Protein AF-A0AA40CG25-F1 (afdb_monomer)

InterPro domains:
  IPR006683 Thioesterase domain [PF03061] (164-207)
  IPR029069 HotDog domain superfamily [SSF54637] (152-219)
  IPR052061 Post-transcriptional expression and antimicrobial biosynthesis protein [PTHR47260] (21-207)

Solvent-accessible surface area (backbone atoms only — not comparable to full-atom values): 14316 Å² total; per-residue (Å²): 131,88,80,88,87,88,84,79,89,77,87,80,81,86,81,92,78,94,75,93,71,79,77,80,75,82,74,82,73,83,70,81,86,34,39,96,84,28,44,35,65,45,76,51,46,67,62,54,42,51,70,38,69,71,50,27,58,54,72,71,33,91,60,49,39,75,77,39,65,69,60,22,62,71,46,96,86,50,62,61,34,59,68,21,46,74,46,44,31,80,47,30,35,21,27,52,39,36,30,34,25,72,33,38,51,68,69,75,75,74,93,65,94,67,79,82,60,97,79,68,76,75,72,96,53,90,59,58,69,80,58,32,63,12,38,62,94,62,69,30,44,93,92,56,67,36,44,36,35,35,39,50,58,41,76,26,72,80,44,41,71,48,95,91,27,57,23,67,72,53,57,50,52,56,44,49,56,46,38,46,51,48,44,42,72,68,45,89,80,49,87,59,76,91,87,78,88,88,82,82,86,82,69,91,54,91,66,79,48,61,26,40,63,44,79,54,99,89,44,84,46,60,72,82,80,127

Foldseek 3Di:
DDDDDDDDDDDDDDDDDDDDDDDDDPDDDPQPDAAPQANAQDNDLPVVLCVVPLSVVVCPPPQWADKDFDHLDQDPVNPCVCVNPVQGDPAHWRGKIKTKGFAAEPPPPPDDPDDDDPPPDPPSDPPPVLSHQWDVVNPADPVRTKIKMWMDTDGHDVQAPDGLFGDPVVVQVVQCVRVQVQVCVRPPNDHDDPPDGDDDDPDGDNDIYIWIWGDDPNDIDIDDDD

Mean predicted aligned error: 14.5 Å

Secondary structure (DSSP, 8-state):
---------------------PPPPPPPP------TT---SSS-HHHHHHHSHHHHHHHTSTTEEEEE----PPPTT-TTHIIIIIT-STTSEEEEEEEEEEPEE-----S--PPPPTT-PPPSSS-SGGGEEESGGGT-BTTB--EEEEEEEEE-GGGEEETTEE-HHHHHHHHHHHHHHHHHTTSBTBPP--S-------S-----EEEE-EEETTEEE-----

Radius of gyration: 28.35 Å; Cα contacts (8 Å, |Δi|>4): 299; chains: 1; bounding box: 70×65×94 Å

Structure (mmCIF, N/CA/C/O backbone):
data_AF-A0AA40CG25-F1
#
_entry.id   AF-A0AA40CG25-F1
#
loop_
_atom_site.group_PDB
_atom_site.id
_atom_site.type_symbol
_atom_site.label_atom_id
_atom_site.label_alt_id
_atom_site.label_comp_id
_atom_site.label_asym_id
_atom_site.label_entity_id
_atom_site.label_seq_id
_atom_site.pdbx_PDB_ins_code
_atom_site.Cartn_x
_atom_site.Cartn_y
_atom_site.Cartn_z
_atom_site.occupancy
_atom_site.B_iso_or_equiv
_atom_site.auth_seq_id
_atom_site.auth_comp_id
_atom_site.auth_asym_id
_atom_site.auth_atom_id
_atom_site.pdbx_PDB_model_num
ATOM 1 N N . MET A 1 1 ? 42.995 49.531 51.879 1.00 40.16 1 MET A N 1
ATOM 2 C CA . MET A 1 1 ? 42.068 48.941 52.870 1.00 40.16 1 MET A CA 1
ATOM 3 C C . MET A 1 1 ? 42.051 47.447 52.566 1.00 40.16 1 MET A C 1
ATOM 5 O O . MET A 1 1 ? 41.859 47.122 51.406 1.00 40.16 1 MET A O 1
ATOM 9 N N . ALA A 1 2 ? 42.508 46.530 53.425 1.00 32.19 2 ALA A N 1
ATOM 10 C CA . ALA A 1 2 ? 42.232 46.367 54.862 1.00 32.19 2 ALA A CA 1
ATOM 11 C C . ALA A 1 2 ? 40.729 46.081 55.096 1.00 32.19 2 ALA A C 1
ATOM 13 O O . ALA A 1 2 ? 39.919 46.908 54.693 1.00 32.19 2 ALA A O 1
ATOM 14 N N . THR A 1 3 ? 40.309 44.949 55.675 1.00 33.28 3 THR A N 1
ATOM 15 C CA . THR A 1 3 ? 41.102 43.877 56.326 1.00 33.28 3 THR A CA 1
ATOM 16 C C . THR A 1 3 ? 40.401 42.509 56.245 1.00 33.28 3 THR A C 1
ATOM 18 O O . THR 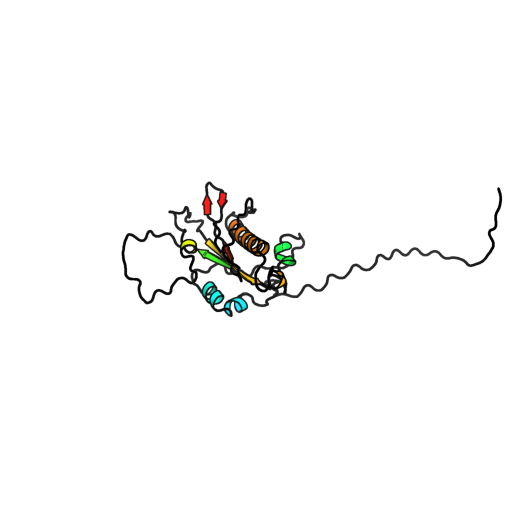A 1 3 ? 39.308 42.389 55.702 1.00 33.28 3 THR A O 1
ATOM 21 N N . SER A 1 4 ? 41.057 41.480 56.789 1.00 29.52 4 SER A N 1
ATOM 22 C CA . SER A 1 4 ? 40.526 40.145 57.108 1.00 29.52 4 SER A CA 1
ATOM 23 C C . SER A 1 4 ? 39.264 40.210 58.012 1.00 29.52 4 SER A C 1
ATOM 25 O O . SER A 1 4 ? 38.937 41.268 58.550 1.00 29.52 4 SER A O 1
ATOM 27 N N . HIS A 1 5 ? 38.482 39.140 58.203 1.00 35.22 5 HIS A N 1
ATOM 28 C CA . HIS A 1 5 ? 38.841 37.991 59.052 1.00 35.22 5 HIS A CA 1
ATOM 29 C C . HIS A 1 5 ? 38.300 36.642 58.549 1.00 35.22 5 HIS A C 1
ATOM 31 O O . HIS A 1 5 ? 37.117 36.489 58.265 1.00 35.22 5 HIS A O 1
ATOM 37 N N . SER A 1 6 ? 39.179 35.640 58.555 1.00 38.12 6 SER A N 1
ATOM 38 C CA . SER A 1 6 ? 38.863 34.208 58.589 1.00 38.12 6 SER A CA 1
ATOM 39 C C . SER A 1 6 ? 38.904 33.700 60.034 1.00 38.12 6 SER A C 1
ATOM 41 O O . SER A 1 6 ? 39.793 34.135 60.763 1.00 38.12 6 SER A O 1
ATOM 43 N N . ASN A 1 7 ? 38.027 32.767 60.422 1.00 34.50 7 ASN A N 1
ATOM 44 C CA . ASN A 1 7 ? 38.130 31.928 61.633 1.00 34.50 7 ASN A CA 1
ATOM 45 C C . ASN A 1 7 ? 36.956 30.915 61.661 1.00 34.50 7 ASN A C 1
ATOM 47 O O . ASN A 1 7 ? 35.849 31.303 61.300 1.00 34.50 7 ASN A O 1
ATOM 51 N N . THR A 1 8 ? 37.088 29.639 62.052 1.00 34.81 8 THR A N 1
ATOM 52 C CA . THR A 1 8 ? 38.288 28.807 62.313 1.00 34.81 8 THR A CA 1
ATOM 53 C C . THR A 1 8 ? 37.912 27.306 62.230 1.00 34.81 8 THR A C 1
ATOM 55 O O . THR A 1 8 ? 36.753 26.990 62.454 1.00 34.81 8 THR A O 1
ATOM 58 N N . THR A 1 9 ? 38.885 26.426 61.922 1.00 35.53 9 THR A N 1
ATOM 59 C CA . THR A 1 9 ? 39.126 25.022 62.408 1.00 35.53 9 THR A CA 1
ATOM 60 C C . THR A 1 9 ? 37.952 24.102 62.845 1.00 35.53 9 THR A C 1
ATOM 62 O O . THR A 1 9 ? 37.026 24.532 63.514 1.00 35.53 9 THR A O 1
ATOM 65 N N . THR A 1 10 ? 37.965 22.774 62.644 1.00 33.75 10 THR A N 1
ATOM 66 C CA . THR A 1 10 ? 39.072 21.813 62.393 1.00 33.75 10 THR A CA 1
ATOM 67 C C . THR A 1 10 ? 38.521 20.493 61.824 1.00 33.75 10 THR A C 1
ATOM 69 O O . THR A 1 10 ? 37.336 20.238 61.995 1.00 33.75 10 THR A O 1
ATOM 72 N N . SER A 1 11 ? 39.417 19.621 61.325 1.00 33.16 11 SER A N 1
ATOM 73 C CA . SER A 1 11 ? 39.319 18.136 61.290 1.00 33.16 11 SER A CA 1
ATOM 74 C C . SER A 1 11 ? 38.142 17.468 60.522 1.00 33.16 11 SER A C 1
ATOM 76 O O . SER A 1 11 ? 37.014 17.929 60.561 1.00 33.16 11 SER A O 1
ATOM 78 N N . ASP A 1 12 ? 38.314 16.334 59.833 1.00 36.56 12 ASP A N 1
ATOM 79 C CA . ASP A 1 12 ? 39.475 15.439 59.829 1.00 36.56 12 ASP A CA 1
ATOM 80 C C . ASP A 1 12 ? 39.726 14.707 58.499 1.00 36.56 12 ASP A C 1
ATOM 82 O O . ASP A 1 12 ? 38.821 14.494 57.702 1.00 36.56 12 ASP A O 1
ATOM 86 N N . ASN A 1 13 ? 41.000 14.345 58.353 1.00 37.06 13 ASN A N 1
ATOM 87 C CA . ASN A 1 13 ? 41.654 13.256 57.620 1.00 37.06 13 ASN A CA 1
ATOM 88 C C . ASN A 1 13 ? 41.082 12.578 56.341 1.00 37.06 13 ASN A C 1
ATOM 90 O O . ASN A 1 13 ? 39.895 12.393 56.116 1.00 37.06 13 ASN A O 1
ATOM 94 N N . ALA A 1 14 ? 42.054 12.092 55.562 1.00 34.28 14 ALA A N 1
ATOM 95 C CA . ALA A 1 14 ? 42.029 11.169 54.422 1.00 34.28 14 ALA A CA 1
ATOM 96 C C . ALA A 1 14 ? 40.872 10.122 54.373 1.00 34.28 14 ALA A C 1
ATOM 98 O O . ALA A 1 14 ? 40.428 9.609 55.392 1.00 34.28 14 ALA A O 1
ATOM 99 N N . ASN A 1 15 ? 40.456 9.620 53.198 1.00 38.62 15 ASN A N 1
ATOM 100 C CA . ASN A 1 15 ? 41.392 9.125 52.182 1.00 38.62 15 ASN 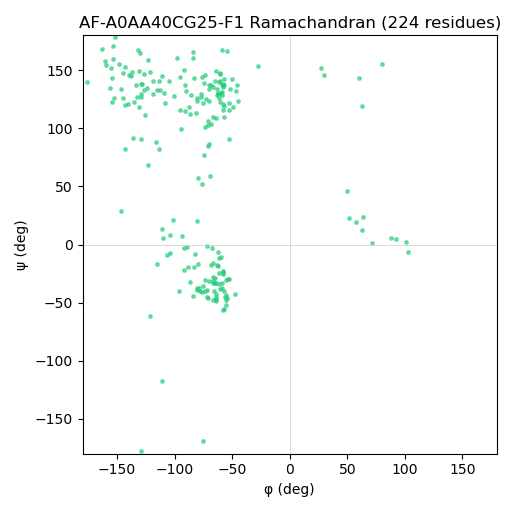A CA 1
ATOM 101 C C . ASN A 1 15 ? 40.858 9.018 50.737 1.00 38.62 15 ASN A C 1
ATOM 103 O O . ASN A 1 15 ? 39.668 8.869 50.475 1.00 38.62 15 ASN A O 1
ATOM 107 N N . ASN A 1 16 ? 41.817 9.020 49.811 1.00 38.78 16 ASN A N 1
ATOM 108 C CA . ASN A 1 16 ? 41.724 8.678 48.392 1.00 38.78 16 ASN A CA 1
ATOM 109 C C . ASN A 1 16 ? 40.963 7.362 48.129 1.00 38.78 16 ASN A C 1
ATOM 111 O O . ASN A 1 16 ? 41.347 6.338 48.692 1.00 38.78 16 ASN A O 1
ATOM 115 N N . HIS A 1 17 ? 40.010 7.359 47.183 1.00 41.50 17 HIS A N 1
ATOM 116 C CA . HIS A 1 17 ? 39.774 6.222 46.275 1.00 41.50 17 HIS A CA 1
ATOM 117 C C . HIS A 1 17 ? 39.115 6.668 44.954 1.00 41.50 17 HIS A C 1
ATOM 119 O O . HIS A 1 17 ? 38.030 7.246 44.940 1.00 41.50 17 HIS A O 1
ATOM 125 N N . ASN A 1 18 ? 39.761 6.363 43.827 1.00 44.09 18 ASN A N 1
ATOM 126 C CA . ASN A 1 18 ? 39.248 6.623 42.480 1.00 44.09 18 ASN A CA 1
ATOM 127 C C . ASN A 1 18 ? 38.151 5.604 42.110 1.00 44.09 18 ASN A C 1
ATOM 129 O O . ASN A 1 18 ? 38.419 4.401 42.101 1.00 44.09 18 ASN A O 1
ATOM 133 N N . ARG A 1 19 ? 36.930 6.056 41.784 1.00 36.03 19 ARG A N 1
ATOM 134 C CA . ARG A 1 19 ? 35.845 5.162 41.340 1.00 36.03 19 ARG A CA 1
ATOM 135 C C . ARG A 1 19 ? 34.966 5.769 40.243 1.00 36.03 19 ARG A C 1
ATOM 137 O O . ARG A 1 19 ? 33.856 6.237 40.489 1.00 36.03 19 ARG A O 1
ATOM 144 N N . THR A 1 20 ? 35.436 5.671 39.004 1.00 43.69 20 THR A N 1
ATOM 145 C CA . THR A 1 20 ? 34.607 5.859 37.808 1.00 43.69 20 THR A CA 1
ATOM 146 C C . THR A 1 20 ? 33.427 4.882 37.812 1.00 43.69 20 THR A C 1
ATOM 148 O O . THR A 1 20 ? 33.586 3.677 37.636 1.00 43.69 20 THR A O 1
ATOM 151 N N . THR A 1 21 ? 32.218 5.408 38.005 1.00 43.50 21 THR A N 1
ATOM 152 C CA . THR A 1 21 ? 30.961 4.669 37.834 1.00 43.50 21 THR A CA 1
ATOM 153 C C . THR A 1 21 ? 30.041 5.474 36.929 1.00 43.50 21 THR A C 1
ATOM 155 O O . THR A 1 21 ? 29.276 6.322 37.377 1.00 43.50 21 THR A O 1
ATOM 158 N N . ASN A 1 22 ? 30.131 5.209 35.623 1.00 49.78 22 ASN A N 1
ATOM 159 C CA . ASN A 1 22 ? 29.075 5.624 34.704 1.00 49.78 22 ASN A CA 1
ATOM 160 C C . ASN A 1 22 ? 27.763 4.943 35.140 1.00 49.78 22 ASN A C 1
ATOM 162 O O . ASN A 1 22 ? 27.805 3.773 35.538 1.00 49.78 22 ASN A O 1
ATOM 166 N N . PRO A 1 23 ? 26.608 5.630 35.074 1.00 55.06 23 PRO A N 1
ATOM 167 C CA . PRO A 1 23 ? 25.330 5.002 35.379 1.00 55.06 23 PRO A CA 1
ATOM 168 C C . PRO A 1 23 ? 25.072 3.831 34.414 1.00 55.06 23 PRO A C 1
ATOM 170 O O . PRO A 1 23 ? 25.502 3.891 33.256 1.00 55.06 23 PRO A O 1
ATOM 173 N N . PRO A 1 24 ? 24.376 2.767 34.856 1.00 45.50 24 PRO A N 1
ATOM 174 C CA . PRO A 1 24 ? 24.042 1.653 33.980 1.00 45.50 24 PRO A CA 1
ATOM 175 C C . PRO A 1 24 ? 23.207 2.158 32.801 1.00 45.50 24 PRO A C 1
ATOM 177 O O . PRO A 1 24 ? 22.225 2.879 32.986 1.00 45.50 24 PRO A O 1
ATOM 180 N N . SER A 1 25 ? 23.595 1.778 31.582 1.00 51.75 25 SER A N 1
ATOM 181 C CA . SER A 1 25 ? 22.799 2.071 30.390 1.00 51.75 25 SER A CA 1
ATOM 182 C C . SER A 1 25 ? 21.393 1.486 30.560 1.00 51.75 25 SER A C 1
ATOM 184 O O . SER A 1 25 ? 21.278 0.347 31.021 1.00 51.75 25 SER A O 1
ATOM 186 N N . PRO A 1 26 ? 20.322 2.215 30.194 1.00 47.81 26 PRO A N 1
ATOM 187 C CA . PRO A 1 26 ? 18.974 1.675 30.278 1.00 47.81 26 PRO A CA 1
ATOM 188 C C . PRO A 1 26 ? 18.882 0.434 29.389 1.00 47.81 26 PRO A C 1
ATOM 190 O O . PRO A 1 26 ? 19.158 0.500 28.189 1.00 47.81 26 PRO A O 1
ATOM 193 N N . SER A 1 27 ? 18.513 -0.698 29.989 1.00 47.88 27 SER A N 1
ATOM 194 C CA . SER A 1 27 ? 18.307 -1.954 29.272 1.00 47.88 27 SER A CA 1
ATOM 195 C C . SER A 1 27 ? 17.350 -1.722 28.099 1.00 47.88 27 SER A C 1
ATOM 197 O O . SER A 1 27 ? 16.310 -1.087 28.307 1.00 47.88 27 SER A O 1
ATOM 199 N N . PRO A 1 28 ? 17.638 -2.228 26.883 1.00 47.88 28 PRO A N 1
ATOM 200 C CA . PRO A 1 28 ? 16.668 -2.164 25.801 1.00 47.88 28 PRO A CA 1
ATOM 201 C C . PRO A 1 28 ? 15.397 -2.875 26.268 1.00 47.88 28 PRO A C 1
ATOM 203 O O . PRO A 1 28 ? 15.437 -4.044 26.657 1.00 47.88 28 PRO A O 1
ATOM 206 N N . SER A 1 29 ? 14.277 -2.151 26.277 1.00 45.75 29 SER A N 1
ATOM 207 C CA . SER A 1 29 ? 12.990 -2.718 26.662 1.00 45.75 29 SER A CA 1
ATOM 208 C C . SER A 1 29 ? 12.672 -3.921 25.766 1.00 45.75 29 SER A C 1
ATOM 210 O O . SER A 1 29 ? 13.003 -3.899 24.573 1.00 45.75 29 SER A O 1
ATOM 212 N N . PRO A 1 30 ? 12.065 -4.993 26.314 1.00 42.12 30 PRO A N 1
ATOM 213 C CA . PRO A 1 30 ? 11.758 -6.179 25.529 1.00 42.12 30 PRO A CA 1
ATOM 214 C C . PRO A 1 30 ? 10.868 -5.767 24.359 1.00 42.12 30 PRO A C 1
ATOM 216 O O . PRO A 1 30 ? 9.754 -5.278 24.548 1.00 42.12 30 PRO A O 1
ATOM 219 N N . SER A 1 31 ? 11.392 -5.925 23.142 1.00 47.50 31 SER A N 1
ATOM 220 C CA . SER A 1 31 ? 10.626 -5.650 21.930 1.00 47.50 31 SER A CA 1
ATOM 221 C C . SER A 1 31 ? 9.383 -6.542 21.946 1.00 47.50 31 SER A C 1
ATOM 223 O O . SER A 1 31 ? 9.542 -7.740 22.201 1.00 47.50 31 SER A O 1
ATOM 225 N N . PRO A 1 32 ? 8.169 -6.006 21.707 1.00 45.09 32 PRO A N 1
ATOM 226 C CA . PRO A 1 32 ? 6.960 -6.819 21.684 1.00 45.09 32 PRO A CA 1
ATOM 227 C C . PRO A 1 32 ? 7.160 -7.994 20.732 1.00 45.09 32 PRO A C 1
ATOM 229 O O . PRO A 1 32 ? 7.484 -7.791 19.564 1.00 45.09 32 PRO A O 1
ATOM 232 N N . SER A 1 33 ? 7.023 -9.217 21.241 1.00 47.06 33 SER A N 1
ATOM 233 C CA . SER A 1 33 ? 7.295 -10.443 20.494 1.00 47.06 33 SER A CA 1
ATOM 234 C C . SER A 1 33 ? 6.176 -10.722 19.492 1.00 47.06 33 SER A C 1
ATOM 236 O O . SER A 1 33 ? 5.309 -11.573 19.698 1.00 47.06 33 SER A O 1
ATOM 238 N N . GLY A 1 34 ? 6.204 -9.975 18.386 1.00 47.84 34 GLY A N 1
ATOM 239 C CA . GLY A 1 34 ? 5.382 -10.247 17.217 1.00 47.84 34 GLY A CA 1
ATOM 240 C C . GLY A 1 34 ? 5.651 -11.648 16.643 1.00 47.84 34 GLY A C 1
ATOM 241 O O . GLY A 1 34 ? 6.627 -12.310 17.016 1.00 47.84 34 GLY A O 1
ATOM 242 N N . PRO A 1 35 ? 4.789 -12.127 15.732 1.00 54.41 35 PRO A N 1
ATOM 243 C CA . PRO A 1 35 ? 4.958 -13.408 15.049 1.00 54.41 35 PRO A CA 1
ATOM 244 C C . PRO A 1 35 ? 6.381 -13.633 14.526 1.00 54.41 35 PRO A C 1
ATOM 246 O O . PRO A 1 35 ? 6.980 -12.748 13.920 1.00 54.41 35 PRO A O 1
ATOM 249 N N . ALA A 1 36 ? 6.908 -14.849 14.701 1.00 61.34 36 ALA A N 1
ATO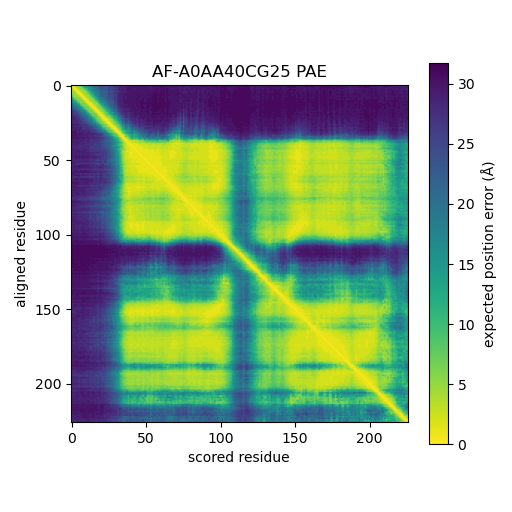M 250 C CA . ALA A 1 36 ? 8.278 -15.194 14.300 1.00 61.34 36 ALA A CA 1
ATOM 251 C C . ALA A 1 36 ? 8.564 -14.961 12.797 1.00 61.34 36 ALA A C 1
ATOM 253 O O . ALA A 1 36 ? 9.714 -14.755 12.403 1.00 61.34 36 ALA A O 1
ATOM 254 N N . SER A 1 37 ? 7.516 -14.963 11.970 1.00 76.94 37 SER A N 1
ATOM 255 C CA . SER A 1 37 ? 7.528 -14.640 10.541 1.00 76.94 37 SER A CA 1
ATOM 256 C C . SER A 1 37 ? 7.521 -13.134 10.238 1.00 76.94 37 SER A C 1
ATOM 258 O O . SER A 1 37 ? 8.187 -12.717 9.294 1.00 76.94 37 SER A O 1
ATOM 260 N N . HIS A 1 38 ? 6.802 -12.314 11.014 1.00 80.31 38 HIS A N 1
ATOM 261 C CA . HIS A 1 38 ? 6.666 -10.870 10.793 1.00 80.31 38 HIS A CA 1
ATOM 262 C C . HIS A 1 38 ? 6.386 -10.109 12.103 1.00 80.31 38 HIS A C 1
ATOM 264 O O . HIS A 1 38 ? 5.403 -10.366 12.797 1.00 80.31 38 HIS A O 1
ATOM 270 N N . ASN A 1 39 ? 7.186 -9.090 12.421 1.00 89.06 39 ASN A N 1
ATOM 271 C CA . ASN A 1 39 ? 7.012 -8.294 13.651 1.00 89.06 39 ASN A CA 1
ATOM 272 C C . ASN A 1 39 ? 5.899 -7.225 13.537 1.00 89.06 39 ASN A C 1
ATOM 274 O O . ASN A 1 39 ? 6.140 -6.032 13.691 1.00 89.06 39 ASN A O 1
ATOM 278 N N . GLN A 1 40 ? 4.674 -7.653 13.226 1.00 92.25 40 GLN A N 1
ATOM 279 C CA . GLN A 1 40 ? 3.471 -6.808 13.221 1.00 92.25 40 GLN A CA 1
ATOM 280 C C . GLN A 1 40 ? 2.675 -6.981 14.524 1.00 92.25 40 GLN A C 1
ATOM 282 O O . GLN A 1 40 ? 2.843 -7.980 15.224 1.00 92.25 40 GLN A O 1
ATOM 287 N N . PHE A 1 41 ? 1.801 -6.022 14.847 1.00 92.31 41 PHE A N 1
ATOM 288 C CA . PHE A 1 41 ? 1.013 -6.053 16.086 1.00 92.31 41 PHE A CA 1
ATOM 289 C C . PHE A 1 41 ? -0.111 -7.102 16.039 1.00 92.31 41 PHE A C 1
ATOM 291 O O . PHE A 1 41 ? -0.342 -7.812 17.018 1.00 92.31 41 PHE A O 1
ATOM 298 N N . ILE A 1 42 ? -0.788 -7.250 14.896 1.00 92.56 42 ILE A N 1
ATOM 299 C CA . ILE A 1 42 ? -1.752 -8.338 14.690 1.00 92.56 42 ILE A CA 1
ATOM 300 C C . ILE A 1 42 ? -1.010 -9.652 14.411 1.00 92.56 42 ILE A C 1
ATOM 302 O O . ILE A 1 42 ? -0.179 -9.733 13.506 1.00 92.56 42 ILE A O 1
ATOM 306 N N . LYS A 1 43 ? -1.340 -10.699 15.183 1.00 91.69 43 LYS A N 1
ATOM 307 C CA . LYS A 1 43 ? -0.636 -11.994 15.153 1.00 91.69 43 LYS A CA 1
ATOM 308 C C . LYS A 1 43 ? -0.809 -12.768 13.837 1.00 91.69 43 LYS A C 1
ATOM 310 O O . LYS A 1 43 ? 0.106 -13.465 13.422 1.00 91.69 43 LYS A O 1
ATOM 315 N N . ASP A 1 44 ? -1.965 -12.644 13.191 1.00 94.88 44 ASP A N 1
ATOM 316 C CA . ASP A 1 44 ? -2.214 -13.180 11.849 1.00 94.88 44 ASP A CA 1
ATOM 317 C C . ASP A 1 44 ? -2.957 -12.127 11.006 1.00 94.88 44 ASP A C 1
ATOM 319 O O . ASP A 1 44 ? -4.189 -12.049 11.041 1.00 94.88 44 ASP A O 1
ATOM 323 N N . PRO A 1 45 ? -2.219 -11.274 10.271 1.00 95.19 45 PRO A N 1
ATOM 324 C CA . PRO A 1 45 ? -2.783 -10.287 9.362 1.00 95.19 45 PRO A CA 1
ATOM 325 C C . PRO A 1 45 ? -3.642 -10.916 8.263 1.00 95.19 45 PRO A C 1
ATOM 327 O O . PRO A 1 45 ? -4.639 -10.322 7.859 1.00 95.19 45 PRO A O 1
ATOM 330 N N . VAL A 1 46 ? -3.308 -12.123 7.793 1.00 95.31 46 VAL A N 1
ATOM 331 C CA . VAL A 1 46 ? -4.029 -12.774 6.690 1.00 95.31 46 VAL A CA 1
ATOM 332 C C . VAL A 1 46 ? -5.402 -13.246 7.162 1.00 95.31 46 VAL A C 1
ATOM 334 O O . VAL A 1 46 ? -6.397 -12.974 6.490 1.00 95.31 46 VAL A O 1
ATOM 337 N N . ALA A 1 47 ? -5.490 -13.884 8.333 1.00 96.12 47 ALA A N 1
ATOM 338 C CA . ALA A 1 47 ? -6.765 -14.234 8.959 1.00 96.12 47 ALA A CA 1
ATOM 339 C C . ALA A 1 47 ? -7.560 -12.989 9.387 1.00 96.12 47 ALA A C 1
ATOM 341 O O . ALA A 1 47 ? -8.769 -12.935 9.161 1.00 96.12 47 ALA A O 1
ATOM 342 N N . HIS A 1 48 ? -6.893 -11.964 9.931 1.00 95.62 48 HIS A N 1
ATOM 343 C CA . HIS A 1 48 ? -7.527 -10.692 10.290 1.00 95.62 48 HIS A CA 1
ATOM 344 C C . HIS A 1 48 ? -8.211 -10.046 9.077 1.00 95.62 48 HIS A C 1
ATOM 346 O O . HIS A 1 48 ? -9.426 -9.841 9.101 1.00 95.62 48 HIS A O 1
ATOM 352 N N . PHE A 1 49 ? -7.484 -9.816 7.978 1.00 95.75 49 PHE A N 1
ATOM 353 C CA . PHE A 1 49 ? -8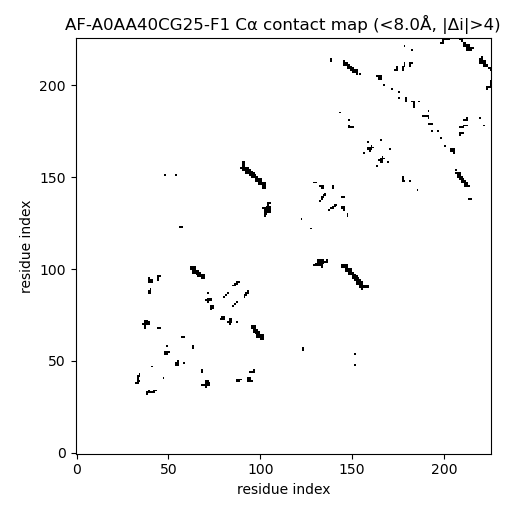.082 -9.248 6.769 1.00 95.75 49 PHE A CA 1
ATOM 354 C C . PHE A 1 49 ? -9.089 -10.210 6.114 1.00 95.75 49 PHE A C 1
ATOM 356 O O . PHE A 1 49 ? -10.099 -9.747 5.597 1.00 95.75 49 PHE A O 1
ATOM 363 N N . ARG A 1 50 ? -8.921 -11.538 6.202 1.00 95.62 50 ARG A N 1
ATOM 364 C CA . ARG A 1 50 ? -9.954 -12.499 5.757 1.00 95.62 50 ARG A CA 1
ATOM 365 C C . ARG A 1 50 ? -11.225 -12.513 6.617 1.00 95.62 50 ARG A C 1
ATOM 367 O O . ARG A 1 50 ? -12.246 -12.988 6.130 1.00 95.62 50 ARG A O 1
ATOM 374 N N . SER A 1 51 ? -11.212 -11.976 7.840 1.00 96.19 51 SER A N 1
ATOM 375 C CA . SER A 1 51 ? -12.440 -11.808 8.639 1.00 96.19 51 SER A CA 1
ATOM 376 C C . SER A 1 51 ? -13.268 -10.581 8.225 1.00 96.19 51 SER A C 1
ATOM 378 O O . SER A 1 51 ? -14.459 -10.510 8.519 1.00 96.19 51 SER A O 1
ATOM 380 N N . ILE A 1 52 ? -12.668 -9.638 7.488 1.00 93.69 52 ILE A N 1
ATOM 381 C CA . ILE A 1 52 ? -13.333 -8.440 6.962 1.00 93.69 52 ILE A CA 1
ATOM 382 C C . ILE A 1 52 ? -13.883 -8.762 5.554 1.00 93.69 52 ILE A C 1
ATOM 384 O O . ILE A 1 52 ? -13.088 -8.985 4.641 1.00 93.69 52 ILE A O 1
ATOM 388 N N . PRO A 1 53 ? -15.212 -8.766 5.308 1.00 92.88 53 PRO A N 1
ATOM 389 C CA . PRO A 1 53 ? -15.778 -9.361 4.088 1.00 92.88 53 PRO A CA 1
ATOM 390 C C . PRO A 1 53 ? -15.281 -8.779 2.755 1.00 92.88 53 PRO A C 1
ATOM 392 O O . PRO A 1 53 ? -15.084 -9.523 1.796 1.00 92.88 53 PRO A O 1
ATOM 395 N N . TRP A 1 54 ? -15.048 -7.463 2.675 1.00 88.94 54 TRP A N 1
ATOM 396 C CA . TRP A 1 54 ? -14.555 -6.825 1.446 1.00 88.94 54 TRP A CA 1
ATOM 397 C C . TRP A 1 54 ? -13.060 -7.093 1.208 1.00 88.94 54 TRP A C 1
ATOM 399 O O . TRP A 1 54 ? -12.654 -7.324 0.071 1.00 88.94 54 TRP A O 1
ATOM 409 N N . CYS A 1 55 ? -12.255 -7.155 2.272 1.00 93.38 55 CYS A N 1
ATOM 410 C CA . CYS A 1 55 ? -10.860 -7.586 2.217 1.00 93.38 55 CYS A CA 1
ATOM 411 C C . CYS A 1 55 ? -10.764 -9.054 1.780 1.00 93.38 55 CYS A C 1
ATOM 413 O O . CYS A 1 55 ? -10.017 -9.380 0.862 1.00 93.38 55 CYS A O 1
ATOM 415 N N . ALA A 1 56 ? -11.574 -9.936 2.375 1.00 92.50 56 ALA A N 1
ATOM 416 C CA . ALA A 1 56 ? -11.656 -11.346 2.003 1.00 92.50 56 ALA A CA 1
ATOM 417 C C . ALA A 1 56 ? -12.011 -11.535 0.518 1.00 92.50 56 ALA A C 1
ATOM 419 O O . ALA A 1 56 ? -11.412 -12.369 -0.157 1.00 92.50 56 ALA A O 1
ATOM 420 N N . ALA A 1 57 ? -12.930 -10.723 -0.013 1.00 90.00 57 ALA A N 1
ATOM 421 C CA . ALA A 1 57 ? -13.293 -10.741 -1.429 1.00 90.00 57 ALA A CA 1
ATOM 422 C C . ALA A 1 57 ? -12.155 -10.280 -2.365 1.00 90.00 57 ALA A C 1
ATOM 424 O O . ALA A 1 57 ? -12.095 -10.741 -3.501 1.00 90.00 57 ALA A O 1
ATOM 425 N N . LEU A 1 58 ? -11.241 -9.416 -1.903 1.00 89.81 58 LEU A N 1
ATOM 426 C CA . LEU A 1 58 ? -10.034 -9.035 -2.650 1.00 89.81 58 LEU A CA 1
ATOM 427 C C . LEU A 1 58 ? -8.928 -10.102 -2.573 1.00 89.81 58 LEU A C 1
ATOM 429 O O . LEU A 1 58 ? -8.240 -10.320 -3.565 1.00 89.81 58 LEU A O 1
ATOM 433 N N . LEU A 1 59 ? -8.764 -10.752 -1.416 1.00 91.12 59 LEU A N 1
ATOM 434 C CA . LEU A 1 59 ? -7.702 -11.734 -1.133 1.00 91.12 59 LEU A CA 1
ATOM 435 C C . LEU A 1 59 ? -8.008 -13.154 -1.623 1.00 91.12 59 LEU A C 1
ATOM 437 O O . LEU A 1 59 ? -7.100 -13.973 -1.732 1.00 91.12 59 LEU A O 1
ATOM 441 N N . ASN A 1 60 ? -9.282 -13.453 -1.875 1.00 91.38 60 ASN A N 1
ATOM 442 C CA . ASN A 1 60 ? -9.740 -14.725 -2.432 1.00 91.38 60 ASN A CA 1
ATOM 443 C C . ASN A 1 60 ? -10.111 -14.595 -3.929 1.00 91.38 60 ASN A C 1
ATOM 445 O O . ASN A 1 60 ? -10.686 -15.517 -4.506 1.00 91.38 60 ASN A O 1
ATOM 449 N N . ASP A 1 61 ? -9.817 -13.451 -4.557 1.00 88.56 61 ASP A N 1
ATOM 450 C CA . ASP A 1 61 ? -9.932 -13.253 -6.004 1.00 88.56 61 ASP A CA 1
ATOM 451 C C . ASP A 1 61 ? -8.790 -14.012 -6.711 1.00 88.56 61 ASP A C 1
ATOM 453 O O . ASP A 1 61 ? -7.631 -13.759 -6.384 1.00 88.56 61 ASP A O 1
ATOM 457 N N . PRO A 1 62 ? -9.054 -14.905 -7.686 1.00 87.00 62 PRO A N 1
ATOM 458 C CA . PRO A 1 62 ? -8.002 -15.663 -8.375 1.00 87.00 62 PRO A CA 1
ATOM 459 C C . PRO A 1 62 ? -6.975 -14.820 -9.151 1.00 87.00 62 PRO A C 1
ATOM 461 O O . PRO A 1 62 ? -5.965 -15.360 -9.593 1.00 87.00 62 PRO A O 1
ATOM 464 N N . ALA A 1 63 ? -7.224 -13.520 -9.349 1.00 84.81 63 ALA A N 1
ATOM 465 C CA . ALA A 1 63 ? -6.248 -12.590 -9.914 1.00 84.81 63 ALA A CA 1
ATOM 466 C C . ALA A 1 63 ? -5.346 -11.918 -8.857 1.00 84.81 63 ALA A C 1
ATOM 468 O O . ALA A 1 63 ? -4.493 -11.120 -9.239 1.00 84.81 63 ALA A O 1
ATOM 469 N N . ALA A 1 64 ? -5.538 -12.186 -7.559 1.00 88.75 64 ALA A N 1
ATOM 470 C CA . ALA A 1 64 ? -4.624 -11.769 -6.497 1.00 88.75 64 ALA A CA 1
ATOM 471 C C . ALA A 1 64 ? -3.430 -12.730 -6.409 1.00 88.75 64 ALA A C 1
ATOM 473 O O . ALA A 1 64 ? -3.595 -13.944 -6.293 1.00 88.75 64 ALA A O 1
ATOM 474 N N . GLN A 1 65 ? -2.229 -12.168 -6.479 1.00 88.62 65 GLN A N 1
ATOM 475 C CA . GLN A 1 65 ? -0.953 -12.875 -6.545 1.00 88.62 65 GLN A CA 1
ATOM 476 C C . GLN A 1 65 ? 0.017 -12.270 -5.515 1.00 88.62 65 GLN A C 1
ATOM 478 O O . GLN A 1 65 ? -0.275 -11.241 -4.904 1.00 88.62 65 GLN A O 1
ATOM 483 N N . ASP A 1 66 ? 1.137 -12.947 -5.256 1.00 89.62 66 ASP A N 1
ATOM 484 C CA . ASP A 1 66 ? 2.237 -12.453 -4.410 1.00 89.62 66 ASP A CA 1
ATOM 485 C C . ASP A 1 66 ? 1.791 -11.899 -3.041 1.00 89.62 66 ASP A C 1
ATOM 487 O O . ASP A 1 66 ? 2.190 -10.812 -2.617 1.00 89.62 66 ASP A O 1
ATOM 491 N N . LEU A 1 67 ? 0.914 -12.638 -2.346 1.00 92.81 67 LEU A N 1
ATOM 492 C CA . LEU A 1 67 ? 0.404 -12.245 -1.031 1.00 92.81 67 LEU A CA 1
ATOM 493 C C . LEU A 1 67 ? 1.535 -12.309 0.006 1.00 92.81 67 LEU A C 1
ATOM 495 O O . LEU A 1 67 ? 1.906 -13.380 0.486 1.00 92.81 67 LEU A O 1
ATOM 499 N N . VAL A 1 68 ? 2.048 -11.138 0.379 1.00 92.69 68 VAL A N 1
ATOM 500 C CA . VAL A 1 68 ? 3.164 -10.962 1.313 1.00 92.69 68 VAL A CA 1
ATOM 501 C C . VAL A 1 68 ? 2.692 -10.249 2.575 1.00 92.69 68 VAL A C 1
ATOM 503 O O . VAL A 1 68 ? 2.050 -9.198 2.524 1.00 92.69 68 VAL A O 1
ATOM 506 N N . VAL A 1 69 ? 3.081 -10.785 3.733 1.00 94.00 69 VAL A N 1
ATOM 507 C CA . VAL A 1 69 ? 3.002 -10.086 5.020 1.00 94.00 69 VAL A CA 1
ATOM 508 C C . VAL A 1 69 ? 4.368 -9.429 5.276 1.00 94.00 69 VAL A C 1
ATOM 510 O O . VAL A 1 69 ? 5.297 -10.134 5.670 1.00 94.00 69 VAL A O 1
ATOM 513 N N . PRO A 1 70 ? 4.559 -8.119 5.014 1.00 90.88 70 PRO A N 1
ATOM 514 C CA . PRO A 1 70 ? 5.862 -7.474 5.159 1.00 90.88 70 PRO A CA 1
ATOM 515 C C . PRO A 1 70 ? 6.368 -7.546 6.602 1.00 90.88 70 PRO A C 1
ATOM 517 O O . PRO A 1 70 ? 5.690 -7.103 7.535 1.00 90.88 70 PRO A O 1
ATOM 520 N N . ASP A 1 71 ? 7.580 -8.067 6.782 1.00 90.88 71 ASP A N 1
ATOM 521 C CA . ASP A 1 71 ? 8.226 -8.114 8.087 1.00 90.88 71 ASP A CA 1
ATOM 522 C C . ASP A 1 71 ? 8.642 -6.710 8.547 1.00 90.88 71 ASP A C 1
ATOM 524 O O . ASP A 1 71 ? 9.403 -6.007 7.880 1.00 90.88 71 ASP A O 1
ATOM 528 N N . ARG A 1 72 ? 8.153 -6.321 9.726 1.00 90.50 72 ARG A N 1
ATOM 529 C CA . ARG A 1 72 ? 8.437 -5.038 10.371 1.00 90.50 72 ARG A CA 1
ATOM 530 C C . ARG A 1 72 ? 9.489 -5.162 11.490 1.00 90.50 72 ARG A C 1
ATOM 532 O O . ARG A 1 72 ? 9.552 -4.307 12.366 1.00 90.50 72 ARG A O 1
ATOM 539 N N . ARG A 1 73 ? 10.334 -6.207 11.512 1.00 91.00 73 ARG A N 1
ATOM 540 C CA . ARG A 1 73 ? 11.492 -6.256 12.434 1.00 91.00 73 ARG A CA 1
ATOM 541 C C . ARG A 1 73 ? 12.445 -5.096 12.118 1.00 91.00 73 ARG A C 1
ATOM 543 O O . ARG A 1 73 ? 12.792 -4.938 10.946 1.00 91.00 73 ARG A O 1
ATOM 550 N N . PRO A 1 74 ? 12.889 -4.290 13.097 1.00 90.50 74 PRO A N 1
ATOM 551 C CA . PRO A 1 74 ? 13.899 -3.266 12.850 1.00 90.50 74 PRO A CA 1
ATOM 552 C C . PRO A 1 74 ? 15.243 -3.882 12.456 1.00 90.50 74 PRO A C 1
ATOM 554 O O . PRO A 1 74 ? 15.653 -4.888 13.032 1.00 90.50 74 PRO A O 1
ATOM 557 N N . LEU A 1 75 ? 15.940 -3.257 11.508 1.00 89.06 75 LEU A N 1
ATOM 558 C CA . LEU A 1 75 ? 17.274 -3.673 11.074 1.00 89.06 75 LEU A CA 1
ATOM 559 C C . LEU A 1 75 ? 18.356 -2.943 11.884 1.00 89.06 75 LEU A C 1
ATOM 561 O O . LEU A 1 75 ? 18.158 -1.802 12.305 1.00 89.06 75 LEU A O 1
ATOM 565 N N . SER A 1 76 ? 19.511 -3.582 12.086 1.00 92.19 76 SER A N 1
ATOM 566 C CA . SER A 1 76 ? 20.661 -2.993 12.794 1.00 92.19 76 SER A CA 1
ATOM 567 C C . SER A 1 76 ? 21.269 -1.794 12.059 1.00 92.19 76 SER A C 1
ATOM 569 O O . SER A 1 76 ? 21.762 -0.873 12.701 1.00 92.19 76 SER A O 1
ATOM 571 N N . THR A 1 77 ? 21.162 -1.770 10.728 1.00 93.25 77 THR A N 1
ATOM 572 C CA . THR A 1 77 ? 21.497 -0.631 9.854 1.00 93.25 77 THR A CA 1
ATOM 573 C C . THR A 1 77 ? 20.577 0.577 10.051 1.00 93.25 77 THR A C 1
ATOM 575 O O . THR A 1 77 ? 20.873 1.666 9.572 1.00 93.25 77 THR A O 1
ATOM 578 N N . GLY A 1 78 ? 19.427 0.390 10.706 1.00 89.38 78 GLY A N 1
ATOM 579 C CA . GLY A 1 78 ? 18.348 1.372 10.771 1.00 89.38 78 GLY A CA 1
ATOM 580 C C . GLY A 1 78 ? 17.578 1.564 9.459 1.00 89.38 78 GLY A C 1
ATOM 581 O O . GLY A 1 78 ? 16.641 2.363 9.415 1.00 89.38 78 GLY A O 1
ATOM 582 N N . GLU A 1 79 ? 17.920 0.820 8.408 1.00 86.94 79 GLU A N 1
ATOM 583 C CA . GLU A 1 79 ? 17.246 0.868 7.114 1.00 86.94 79 GLU A CA 1
ATOM 584 C C . GLU A 1 79 ? 15.753 0.538 7.256 1.00 86.94 79 GLU A C 1
ATOM 586 O O . GLU A 1 79 ? 15.345 -0.372 7.987 1.00 86.94 79 GLU A O 1
ATOM 591 N N . GLY A 1 80 ? 14.910 1.328 6.589 1.00 87.62 80 GLY A N 1
ATOM 592 C CA . GLY A 1 80 ? 13.462 1.185 6.673 1.00 87.62 80 GLY A CA 1
ATOM 593 C C . GLY A 1 80 ? 12.879 1.411 8.073 1.00 87.62 80 GLY A C 1
ATOM 594 O O . GLY A 1 80 ? 11.704 1.106 8.260 1.00 87.62 80 GLY A O 1
ATOM 595 N N . ASN A 1 81 ? 13.625 1.949 9.057 1.00 91.19 81 ASN A N 1
ATOM 596 C CA . ASN A 1 81 ? 13.126 2.201 10.423 1.00 91.19 81 ASN A CA 1
ATOM 597 C C . ASN A 1 81 ? 11.831 3.019 10.453 1.00 91.19 81 ASN A C 1
ATOM 599 O O . ASN A 1 81 ? 11.020 2.835 11.357 1.00 91.19 81 ASN A O 1
ATOM 603 N N . PHE A 1 82 ? 11.608 3.895 9.475 1.00 89.62 82 PHE A N 1
ATOM 604 C CA . PHE A 1 82 ? 10.335 4.586 9.346 1.00 89.62 82 PHE A CA 1
ATOM 605 C C . PHE A 1 82 ? 9.169 3.587 9.199 1.00 89.62 82 PHE A C 1
ATOM 607 O O . PHE A 1 82 ? 8.289 3.528 10.058 1.00 89.62 82 PHE A O 1
ATOM 614 N N . SER A 1 83 ? 9.243 2.712 8.191 1.00 88.00 83 SER A N 1
ATOM 615 C CA . SER A 1 83 ? 8.252 1.662 7.923 1.00 88.00 83 SER A CA 1
ATOM 616 C C . SER A 1 83 ? 8.261 0.531 8.975 1.00 88.00 83 SER A C 1
ATOM 618 O O . SER A 1 83 ? 7.217 -0.053 9.256 1.00 88.00 83 SER A O 1
ATOM 620 N N . ARG A 1 84 ? 9.418 0.208 9.575 1.00 91.06 84 ARG A N 1
ATOM 621 C CA . ARG A 1 84 ? 9.631 -0.918 10.518 1.00 91.06 84 ARG A CA 1
ATOM 622 C C . ARG A 1 84 ? 9.435 -0.557 12.002 1.00 91.06 84 ARG A C 1
ATOM 624 O O . ARG A 1 84 ? 9.181 -1.446 12.803 1.00 91.06 84 ARG A O 1
ATOM 631 N N . ARG A 1 85 ? 9.541 0.719 12.392 1.00 88.81 85 ARG A N 1
ATOM 632 C CA . ARG A 1 85 ? 9.299 1.202 13.770 1.00 88.81 85 ARG A CA 1
ATOM 633 C C . ARG A 1 85 ? 8.193 2.248 13.829 1.00 88.81 85 ARG A C 1
ATOM 635 O O . ARG A 1 85 ? 7.189 2.026 14.492 1.00 88.81 85 ARG A O 1
ATOM 642 N N . ILE A 1 86 ? 8.380 3.386 13.159 1.00 90.38 86 ILE A N 1
ATOM 643 C CA . ILE A 1 86 ? 7.592 4.605 13.418 1.00 90.38 86 ILE A CA 1
ATOM 644 C C . ILE A 1 86 ? 6.105 4.401 13.098 1.00 90.38 86 ILE A C 1
ATOM 646 O O . ILE A 1 86 ? 5.243 4.672 13.934 1.00 90.38 86 ILE A O 1
ATOM 650 N N . ILE A 1 87 ? 5.794 3.849 11.923 1.00 90.88 87 ILE A N 1
ATOM 651 C CA . ILE A 1 87 ? 4.405 3.559 11.530 1.00 90.88 87 ILE A CA 1
ATOM 652 C C . ILE A 1 87 ? 3.954 2.129 11.856 1.00 90.88 87 ILE A C 1
ATOM 654 O O . ILE A 1 87 ? 2.853 1.769 11.472 1.00 90.88 87 ILE A O 1
ATOM 658 N N . SER A 1 88 ? 4.742 1.322 12.575 1.00 90.81 88 SER A N 1
ATOM 659 C CA . SER A 1 88 ? 4.421 -0.084 12.878 1.00 90.81 88 SER A CA 1
ATOM 660 C C . SER A 1 88 ? 4.169 -0.286 14.376 1.00 90.81 88 SER A C 1
ATOM 662 O O . SER A 1 88 ? 5.064 -0.696 15.116 1.00 90.81 88 SER A O 1
ATOM 664 N N . SER A 1 89 ? 2.954 0.018 14.844 1.00 89.56 89 SER A N 1
ATOM 665 C CA . SER A 1 89 ? 2.582 -0.077 16.264 1.00 89.56 89 SER A CA 1
ATOM 666 C C . SER A 1 89 ? 1.083 -0.319 16.478 1.00 89.56 89 SER A C 1
ATOM 668 O O . SER A 1 89 ? 0.276 -0.159 15.565 1.00 89.56 89 SER A O 1
ATOM 670 N N . ALA A 1 90 ? 0.699 -0.612 17.725 1.00 90.50 90 ALA A N 1
ATOM 671 C CA . ALA A 1 90 ? -0.696 -0.734 18.160 1.00 90.50 90 ALA A CA 1
ATOM 672 C C . ALA A 1 90 ? -1.575 0.494 17.827 1.00 90.50 90 ALA A C 1
ATOM 674 O O . ALA A 1 90 ? -2.781 0.352 17.625 1.00 90.50 90 ALA A O 1
ATOM 675 N N . MET A 1 91 ? -0.975 1.691 17.771 1.00 90.06 91 MET A N 1
ATOM 676 C CA . MET A 1 91 ? -1.679 2.965 17.563 1.00 90.06 91 MET A CA 1
ATOM 677 C C . MET A 1 91 ? -1.467 3.558 16.160 1.00 90.06 91 MET A C 1
ATOM 679 O O . MET A 1 91 ? -2.140 4.525 15.807 1.00 90.06 91 MET A O 1
ATOM 683 N N . THR A 1 92 ? -0.552 2.992 15.362 1.00 92.94 92 THR A N 1
ATOM 684 C CA . THR A 1 92 ? -0.275 3.395 13.971 1.00 92.94 92 THR A CA 1
ATOM 685 C C . THR A 1 92 ? -0.726 2.296 13.005 1.00 92.94 92 THR A C 1
ATOM 687 O O . THR A 1 92 ? -1.921 2.024 12.972 1.00 92.94 92 THR A O 1
ATOM 690 N N . ILE A 1 93 ? 0.132 1.647 12.212 1.00 93.25 93 ILE A N 1
ATOM 691 C CA . ILE A 1 93 ? -0.287 0.488 11.404 1.00 93.25 93 ILE A CA 1
ATOM 692 C C . ILE A 1 93 ? -0.166 -0.776 12.262 1.00 93.25 93 ILE A C 1
ATOM 694 O O . ILE A 1 93 ? 0.940 -1.204 12.602 1.00 93.25 93 ILE A O 1
ATOM 698 N N . ARG A 1 94 ? -1.309 -1.386 12.590 1.00 93.62 94 ARG A N 1
ATOM 699 C CA . ARG A 1 94 ? -1.401 -2.619 13.391 1.00 93.62 94 ARG A CA 1
ATOM 700 C C . ARG A 1 94 ? -1.142 -3.878 12.562 1.00 93.62 94 ARG A C 1
ATOM 702 O O . ARG A 1 94 ? -0.493 -4.814 13.036 1.00 93.62 94 ARG A O 1
ATOM 709 N N . ALA A 1 95 ? -1.652 -3.887 11.332 1.00 93.50 95 ALA A N 1
ATOM 710 C CA . ALA A 1 95 ? -1.500 -4.961 10.358 1.00 93.50 95 ALA A CA 1
ATOM 711 C C . ALA A 1 95 ? -1.269 -4.389 8.958 1.00 93.50 95 ALA A C 1
ATOM 713 O O . ALA A 1 95 ? -1.836 -3.361 8.591 1.00 93.50 95 ALA A O 1
ATOM 714 N N . SER A 1 96 ? -0.464 -5.080 8.161 1.00 93.94 96 SER A N 1
ATOM 715 C CA . SER A 1 96 ? -0.156 -4.733 6.779 1.00 93.94 96 SER A CA 1
ATOM 716 C C . SER A 1 96 ? 0.008 -6.020 5.981 1.00 93.94 96 SER A C 1
ATOM 718 O O . SER A 1 96 ? 0.814 -6.869 6.361 1.00 93.94 96 SER A O 1
ATOM 720 N N . ILE A 1 97 ? -0.722 -6.159 4.876 1.00 94.00 97 ILE A N 1
ATOM 721 C CA . ILE A 1 97 ? -0.442 -7.172 3.847 1.00 94.00 97 ILE A CA 1
ATOM 722 C C . ILE A 1 97 ? -0.435 -6.522 2.469 1.00 94.00 97 ILE A C 1
ATOM 724 O O . ILE A 1 97 ? -1.138 -5.536 2.228 1.00 94.00 97 ILE A O 1
ATOM 728 N N . ARG A 1 98 ? 0.368 -7.084 1.571 1.00 92.31 98 ARG A N 1
ATOM 729 C CA . ARG A 1 98 ? 0.539 -6.640 0.187 1.00 92.31 98 ARG A CA 1
ATOM 730 C C . ARG A 1 98 ? 0.183 -7.782 -0.754 1.00 92.31 98 ARG A C 1
ATOM 732 O O . ARG A 1 98 ? 0.374 -8.938 -0.389 1.00 92.31 98 ARG A O 1
ATOM 739 N N . PHE A 1 99 ? -0.338 -7.461 -1.931 1.00 92.00 99 PHE A N 1
ATOM 740 C CA . PHE A 1 99 ? -0.569 -8.431 -3.003 1.00 92.00 99 PHE A CA 1
ATOM 741 C C . PHE A 1 99 ? -0.567 -7.732 -4.365 1.00 92.00 99 PHE A C 1
ATOM 743 O O . PHE A 1 99 ? -1.043 -6.597 -4.505 1.00 92.00 99 PHE A O 1
ATOM 750 N N . SER A 1 100 ? -0.032 -8.411 -5.372 1.00 89.12 100 SER A N 1
ATOM 751 C CA . SER A 1 100 ? -0.095 -7.982 -6.765 1.00 89.12 100 SER A CA 1
ATOM 752 C C . SER A 1 100 ? -1.424 -8.424 -7.393 1.00 89.12 100 SER A C 1
ATOM 754 O O . SER A 1 100 ? -2.129 -9.308 -6.894 1.00 89.12 100 SER A O 1
ATOM 756 N N . ARG A 1 101 ? -1.802 -7.779 -8.496 1.00 87.31 101 ARG A N 1
ATOM 757 C CA . ARG A 1 101 ? -2.825 -8.255 -9.433 1.00 87.31 101 ARG A CA 1
ATOM 758 C C . ARG A 1 101 ? -2.382 -7.890 -10.839 1.00 87.31 101 ARG A C 1
ATOM 760 O O . ARG A 1 101 ? -2.245 -6.698 -11.115 1.00 87.31 101 ARG A O 1
ATOM 767 N N . ARG A 1 102 ? -2.188 -8.857 -11.739 1.00 81.06 102 ARG A N 1
ATOM 768 C CA . ARG A 1 102 ? -1.889 -8.523 -13.142 1.00 81.06 102 ARG A CA 1
ATOM 769 C C . ARG A 1 102 ? -3.061 -7.747 -13.755 1.00 81.06 102 ARG A C 1
ATOM 771 O O . ARG A 1 102 ? -4.216 -8.176 -13.651 1.00 81.06 102 ARG A O 1
ATOM 778 N N . LEU A 1 103 ? -2.771 -6.612 -14.386 1.00 76.31 103 LEU A N 1
ATOM 779 C CA . LEU A 1 103 ? -3.762 -5.840 -15.128 1.00 76.31 103 LEU A CA 1
ATOM 780 C C . LEU A 1 103 ? -4.187 -6.611 -16.377 1.00 76.31 103 LEU A C 1
ATOM 782 O O . LEU A 1 103 ? -3.367 -7.188 -17.091 1.00 76.31 103 LEU A O 1
ATOM 786 N N . LYS A 1 104 ? -5.491 -6.627 -16.660 1.00 75.44 104 LYS A N 1
ATOM 787 C CA . LYS A 1 104 ? -5.980 -7.222 -17.906 1.00 75.44 104 LYS A CA 1
ATOM 788 C C . LYS A 1 104 ? -5.701 -6.269 -19.072 1.00 75.44 104 LYS A C 1
ATOM 790 O O . LYS A 1 104 ? -5.839 -5.053 -18.891 1.00 75.44 104 LYS A O 1
ATOM 795 N N . PRO A 1 105 ? -5.370 -6.793 -20.266 1.00 65.88 105 PRO A N 1
ATOM 796 C CA . PRO A 1 105 ? -5.339 -5.992 -21.475 1.00 65.88 105 PRO A CA 1
ATOM 797 C C . PRO A 1 105 ? -6.616 -5.182 -21.662 1.00 65.88 105 PRO A C 1
ATOM 799 O O . PRO A 1 105 ? -7.714 -5.689 -21.406 1.00 65.88 105 PRO A O 1
ATOM 802 N N . ILE A 1 106 ? -6.483 -3.950 -22.159 1.00 61.88 106 ILE A N 1
ATOM 803 C CA . ILE A 1 106 ? -7.615 -3.280 -22.804 1.00 61.88 106 ILE A CA 1
ATOM 804 C C . ILE A 1 106 ? -7.851 -4.018 -24.121 1.00 61.88 106 ILE A C 1
ATOM 806 O O . ILE A 1 106 ? -7.320 -3.660 -25.167 1.00 61.88 106 ILE A O 1
ATOM 810 N N . VAL A 1 107 ? -8.635 -5.093 -24.056 1.00 56.16 107 VAL A N 1
ATOM 811 C CA . VAL A 1 107 ? -9.285 -5.624 -25.248 1.00 56.16 107 VAL A CA 1
ATOM 812 C C . VAL A 1 107 ? -10.286 -4.556 -25.663 1.00 56.16 107 VAL A C 1
ATOM 814 O O . VAL A 1 107 ? -11.276 -4.341 -24.959 1.00 56.16 107 VAL A O 1
ATOM 817 N N . GLU A 1 108 ? -10.023 -3.867 -26.774 1.00 44.88 108 GLU A N 1
ATOM 818 C CA . GLU A 1 108 ? -11.043 -3.037 -27.405 1.00 44.88 108 GLU A CA 1
ATOM 819 C C . GLU A 1 108 ? -12.286 -3.902 -27.617 1.00 44.88 108 GLU A C 1
ATOM 821 O O . GLU A 1 108 ? -12.254 -4.898 -28.344 1.00 44.88 108 GLU A O 1
ATOM 826 N N . SER A 1 109 ? -13.391 -3.559 -26.953 1.00 40.44 109 SER A N 1
ATOM 827 C CA . S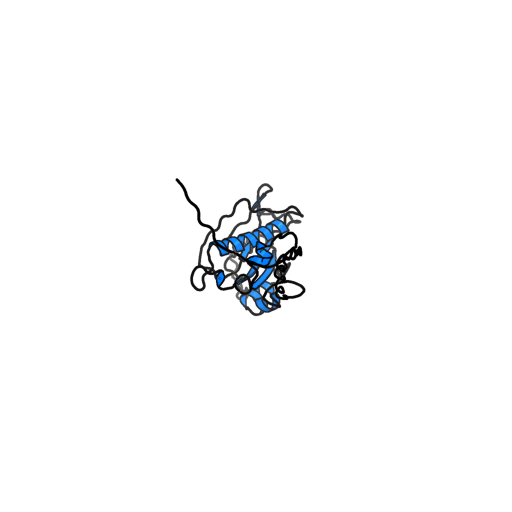ER A 1 109 ? -14.652 -4.270 -27.140 1.00 40.44 109 SER A CA 1
ATOM 828 C C . SER A 1 109 ? -15.206 -3.920 -28.520 1.00 40.44 109 SER A C 1
ATOM 830 O O . SER A 1 109 ? -16.010 -2.990 -28.645 1.00 40.44 109 SER A O 1
ATOM 832 N N . SER A 1 110 ? -14.744 -4.646 -29.546 1.00 34.97 110 SER A N 1
ATOM 833 C CA . SER A 1 110 ? -15.162 -4.500 -30.942 1.00 34.97 110 SER A CA 1
ATOM 834 C C . SER A 1 110 ? -16.682 -4.381 -30.993 1.00 34.97 110 SER A C 1
ATOM 836 O O . SER A 1 110 ? -17.379 -5.219 -30.421 1.00 34.97 110 SER A O 1
ATOM 838 N N . ALA A 1 111 ? -17.174 -3.291 -31.590 1.00 39.50 111 ALA A N 1
ATOM 839 C CA . ALA A 1 111 ? -18.442 -2.660 -31.227 1.00 39.50 111 ALA A CA 1
ATOM 840 C C . ALA A 1 111 ? -19.657 -3.608 -31.213 1.00 39.50 111 ALA A C 1
ATOM 842 O O . ALA A 1 111 ? -20.380 -3.748 -32.198 1.00 39.50 111 ALA A O 1
ATOM 843 N N . ASN A 1 112 ? -19.929 -4.205 -30.052 1.00 37.28 112 ASN A N 1
ATOM 844 C CA . ASN A 1 112 ? -21.037 -5.125 -29.861 1.00 37.28 112 ASN A CA 1
ATOM 845 C C .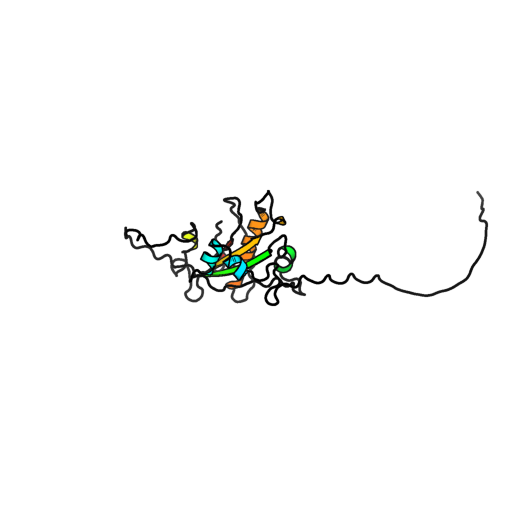 ASN A 1 112 ? -21.894 -4.655 -28.684 1.00 37.28 112 ASN A C 1
ATOM 847 O O . ASN A 1 112 ? -21.473 -4.696 -27.527 1.00 37.28 112 ASN A O 1
ATOM 851 N N . LYS A 1 113 ? -23.124 -4.214 -28.977 1.00 40.00 113 LYS A N 1
ATOM 852 C CA . LYS A 1 113 ? -24.144 -3.841 -27.979 1.00 40.00 113 LYS A CA 1
ATOM 853 C C . LYS A 1 113 ? -24.764 -5.104 -27.353 1.00 40.00 113 LYS A C 1
ATOM 855 O O . LYS A 1 113 ? -25.981 -5.290 -27.355 1.00 40.00 113 LYS A O 1
ATOM 860 N N . GLY A 1 114 ? -23.903 -5.990 -26.855 1.00 38.16 114 GLY A N 1
ATOM 861 C CA . GLY A 1 114 ? -24.267 -7.241 -26.204 1.00 38.16 114 GLY A CA 1
ATOM 862 C C . GLY A 1 114 ? -24.984 -6.984 -24.881 1.00 38.16 114 GLY A C 1
ATOM 863 O O . GLY A 1 114 ? -24.581 -6.133 -24.090 1.00 38.16 114 GLY A O 1
ATOM 864 N N . LYS A 1 115 ? -26.070 -7.721 -24.637 1.00 38.34 115 LYS A N 1
ATOM 865 C CA . LYS A 1 115 ? -26.827 -7.636 -23.383 1.00 38.34 115 LYS A CA 1
ATOM 866 C C . LYS A 1 115 ? -25.937 -8.086 -22.224 1.00 38.34 115 LYS A C 1
ATOM 868 O O . LYS A 1 115 ? -25.401 -9.188 -22.267 1.00 38.34 115 LYS A O 1
ATOM 873 N N . MET A 1 116 ? -25.841 -7.269 -21.174 1.00 39.16 116 MET A N 1
ATOM 874 C CA . MET A 1 116 ? -25.187 -7.659 -19.921 1.00 39.16 116 MET A CA 1
ATOM 875 C C . MET A 1 116 ? -25.864 -8.926 -19.379 1.00 39.16 116 MET A C 1
ATOM 877 O O . MET A 1 116 ? -27.076 -8.918 -19.131 1.00 39.16 116 MET A O 1
ATOM 881 N N . HIS A 1 117 ? -25.118 -10.023 -19.229 1.00 44.44 117 HIS A N 1
ATOM 882 C CA . HIS A 1 117 ? -25.685 -11.258 -18.700 1.00 44.44 117 HIS A CA 1
ATOM 883 C C . HIS A 1 117 ? -25.989 -11.070 -17.210 1.00 44.44 117 HIS A C 1
ATOM 885 O O . HIS A 1 117 ? -25.168 -10.572 -16.444 1.00 44.44 117 HIS A O 1
ATOM 891 N N . ARG A 1 118 ? -27.187 -11.483 -16.773 1.00 47.62 118 ARG A N 1
ATOM 892 C CA . ARG A 1 118 ? -27.687 -11.249 -15.399 1.00 47.62 118 ARG A CA 1
ATOM 893 C C . ARG A 1 118 ? -26.853 -11.905 -14.282 1.00 47.62 118 ARG A C 1
ATOM 895 O O . ARG A 1 118 ? -27.128 -11.649 -13.116 1.00 47.62 118 ARG A O 1
ATOM 902 N N . ASN A 1 119 ? -25.858 -12.720 -14.633 1.00 43.09 119 ASN A N 1
ATOM 903 C CA . ASN A 1 119 ? -25.005 -13.455 -13.699 1.00 43.09 119 ASN A CA 1
ATOM 904 C C . ASN A 1 119 ? -23.597 -12.847 -13.547 1.00 43.09 119 ASN A C 1
ATOM 906 O O . ASN A 1 119 ? -22.850 -13.289 -12.672 1.00 43.09 119 ASN A O 1
ATOM 910 N N . ASP A 1 120 ? -23.230 -11.846 -14.356 1.00 48.97 120 ASP A N 1
ATOM 911 C CA . ASP A 1 120 ? -21.936 -11.171 -14.240 1.00 48.97 120 ASP A CA 1
ATOM 912 C C . ASP A 1 120 ? -21.914 -10.313 -12.968 1.00 48.97 120 ASP A C 1
ATOM 914 O O . ASP A 1 120 ? -22.498 -9.227 -12.908 1.00 48.97 120 ASP A O 1
ATOM 918 N N . LYS A 1 121 ? -21.241 -10.807 -11.921 1.00 45.84 121 LYS A N 1
ATOM 919 C CA . LYS A 1 121 ? -21.037 -10.038 -10.687 1.00 45.84 121 LYS A CA 1
ATOM 920 C C . LYS A 1 121 ? -20.282 -8.743 -11.028 1.00 45.84 121 LYS A C 1
ATOM 922 O O . LYS A 1 121 ? -19.233 -8.822 -11.672 1.00 45.84 121 LYS A O 1
ATOM 927 N N . PRO A 1 122 ? -20.764 -7.560 -10.601 1.00 45.38 122 PRO A N 1
ATOM 928 C CA . PRO A 1 122 ? -20.060 -6.312 -10.864 1.00 45.38 122 PRO A CA 1
ATOM 929 C C . PRO A 1 122 ? -18.663 -6.341 -10.216 1.00 45.38 122 PRO A C 1
ATOM 931 O O . PRO A 1 122 ? -18.500 -6.941 -9.150 1.00 45.38 122 PRO A O 1
ATOM 934 N N . PRO A 1 123 ? -17.649 -5.700 -10.828 1.00 48.72 123 PRO A N 1
ATOM 935 C CA . PRO A 1 123 ? -16.307 -5.657 -10.258 1.00 48.72 123 PRO A CA 1
ATOM 936 C C . PRO A 1 123 ? -16.333 -5.004 -8.870 1.00 48.72 123 PRO A C 1
ATOM 938 O O . PRO A 1 123 ? -16.979 -3.977 -8.672 1.00 48.72 123 PRO A O 1
ATOM 941 N N . LEU A 1 124 ? -15.588 -5.588 -7.926 1.00 45.84 124 LEU A N 1
ATOM 942 C CA . LEU A 1 124 ? -15.571 -5.227 -6.497 1.00 45.84 124 LEU A CA 1
ATOM 943 C C . LEU A 1 124 ? -15.163 -3.773 -6.188 1.00 45.84 124 LEU A C 1
ATOM 945 O O . LEU A 1 124 ? -15.323 -3.325 -5.057 1.00 45.84 124 LEU A O 1
ATOM 949 N N . THR A 1 125 ? -14.649 -3.029 -7.168 1.00 48.50 125 THR A N 1
ATOM 950 C CA . THR A 1 125 ? -14.341 -1.598 -7.049 1.00 48.50 125 THR A CA 1
ATOM 951 C C . THR A 1 125 ? -14.859 -0.838 -8.265 1.00 48.50 125 THR A C 1
ATOM 953 O O . THR A 1 125 ? -14.652 -1.280 -9.395 1.00 48.50 125 THR A O 1
ATOM 956 N N . ALA A 1 126 ? -15.461 0.337 -8.042 1.00 44.94 126 ALA A N 1
ATOM 957 C CA . ALA A 1 126 ? -15.993 1.209 -9.099 1.00 44.94 126 ALA A CA 1
ATOM 958 C C . ALA A 1 126 ? -14.938 1.638 -10.139 1.00 44.94 126 ALA A C 1
ATOM 960 O O . ALA A 1 126 ? -15.277 1.955 -11.278 1.00 44.94 126 ALA A O 1
ATOM 961 N N . SER A 1 127 ? -13.661 1.599 -9.755 1.00 52.84 127 SER A N 1
ATOM 962 C CA . SER A 1 127 ? -12.471 1.912 -10.546 1.00 52.84 127 SER A CA 1
ATOM 963 C C . SER A 1 127 ? -12.197 0.880 -11.658 1.00 52.84 127 SER A C 1
ATOM 965 O O . SER A 1 127 ? -11.127 0.276 -11.700 1.00 52.84 127 SER A O 1
ATOM 967 N N . LYS A 1 128 ? -13.150 0.678 -12.581 1.00 53.69 128 LYS A N 1
ATOM 968 C CA . LYS A 1 128 ? -12.963 -0.151 -13.788 1.00 53.69 128 LYS A CA 1
ATOM 969 C C . LYS A 1 128 ? -11.660 0.167 -14.550 1.00 53.69 128 LYS A C 1
ATOM 971 O O . LYS A 1 128 ? -10.990 -0.802 -14.892 1.00 53.69 128 LYS A O 1
ATOM 976 N N . PRO A 1 129 ? -11.254 1.443 -14.754 1.00 55.22 129 PRO A N 1
ATOM 977 C CA . PRO A 1 129 ? -9.989 1.762 -15.421 1.00 55.22 129 PRO A CA 1
ATOM 978 C C . PRO A 1 129 ? -8.769 1.110 -14.756 1.00 55.22 129 PRO A C 1
ATOM 980 O O . PRO A 1 129 ? -7.973 0.488 -15.446 1.00 55.22 129 PRO A O 1
ATOM 983 N N . LEU A 1 130 ? -8.689 1.137 -13.417 1.00 55.53 130 LEU A N 1
ATOM 984 C CA . LEU A 1 130 ? -7.573 0.584 -12.626 1.00 55.53 130 LEU A CA 1
ATOM 985 C C . LEU A 1 130 ? -7.521 -0.957 -12.586 1.00 55.53 130 LEU A C 1
ATOM 987 O O . LEU A 1 130 ? -6.673 -1.523 -11.903 1.00 55.53 130 LEU A O 1
ATOM 991 N N . LEU A 1 131 ? -8.467 -1.648 -13.229 1.00 62.34 131 LEU A N 1
ATOM 992 C CA . LEU A 1 131 ? -8.480 -3.112 -13.382 1.00 62.34 131 LEU A CA 1
ATOM 993 C C . LEU A 1 131 ? -8.219 -3.539 -14.842 1.00 62.34 131 LEU A C 1
ATOM 995 O O . LEU A 1 131 ? -8.297 -4.724 -15.178 1.00 62.34 131 LEU A O 1
ATOM 999 N N . SER A 1 132 ? -7.905 -2.561 -15.690 1.00 62.00 132 SER A N 1
ATOM 1000 C CA . SER A 1 132 ? -7.523 -2.664 -17.097 1.00 62.00 132 SER A CA 1
ATOM 1001 C C . SER A 1 132 ? -6.231 -1.865 -17.328 1.00 62.00 132 SER A C 1
ATOM 1003 O O . SER A 1 132 ? -5.681 -1.323 -16.375 1.00 62.00 132 SER A O 1
ATOM 1005 N N . GLY A 1 133 ? -5.735 -1.792 -18.564 1.00 63.44 133 GLY A N 1
ATOM 1006 C CA . GLY A 1 133 ? -4.516 -1.035 -18.897 1.00 63.44 133 GLY A CA 1
ATOM 1007 C C . GLY A 1 133 ? -3.258 -1.888 -19.067 1.00 63.44 133 GLY A C 1
ATOM 1008 O O . GLY A 1 133 ? -2.204 -1.343 -19.356 1.00 63.44 133 GLY A O 1
ATOM 1009 N N . GLY A 1 134 ? -3.350 -3.217 -18.946 1.00 68.81 134 GLY A N 1
ATOM 1010 C CA . GLY A 1 134 ? -2.278 -4.113 -19.399 1.00 68.81 134 GLY A CA 1
ATOM 1011 C C . GLY A 1 134 ? -2.248 -4.258 -20.928 1.00 68.81 134 GLY A C 1
ATOM 1012 O O . GLY A 1 134 ? -3.003 -3.599 -21.654 1.00 68.81 134 GLY A O 1
ATOM 1013 N N . GLY A 1 135 ? -1.470 -5.218 -21.423 1.00 68.00 135 GLY A N 1
ATOM 1014 C CA . GLY A 1 135 ? -1.358 -5.563 -22.840 1.00 68.00 135 GLY A CA 1
ATOM 1015 C C . GLY A 1 135 ? -0.443 -4.633 -23.660 1.00 68.00 135 GLY A C 1
ATOM 1016 O O . GLY A 1 135 ? -0.290 -3.460 -23.313 1.00 68.00 135 GLY A O 1
ATOM 1017 N N . PRO A 1 136 ? 0.127 -5.115 -24.785 1.00 66.38 136 PRO A N 1
ATOM 1018 C CA . PRO A 1 136 ? 1.108 -4.357 -25.575 1.00 66.38 136 PRO A CA 1
ATOM 1019 C C . PRO A 1 136 ? 0.621 -2.994 -26.086 1.00 66.38 136 PRO A C 1
ATOM 1021 O O . PRO A 1 136 ? 1.427 -2.091 -26.278 1.00 66.38 136 PRO A O 1
ATOM 1024 N N . ALA A 1 137 ? -0.694 -2.811 -26.256 1.00 68.00 137 ALA A N 1
ATOM 1025 C CA . ALA A 1 137 ? -1.299 -1.534 -26.645 1.00 68.00 137 ALA A CA 1
ATOM 1026 C C . ALA A 1 137 ? -1.087 -0.399 -25.619 1.00 68.00 137 ALA A C 1
ATOM 1028 O O . ALA A 1 137 ? -1.237 0.765 -25.972 1.00 68.00 137 ALA A O 1
ATOM 1029 N N . ASN A 1 138 ? -0.730 -0.733 -24.373 1.00 66.94 138 ASN A N 1
ATOM 1030 C CA . ASN A 1 138 ? -0.376 0.217 -23.313 1.00 66.94 138 ASN A CA 1
ATOM 1031 C C . ASN A 1 138 ? 1.125 0.155 -22.953 1.00 66.94 138 ASN A C 1
ATOM 1033 O O . ASN A 1 138 ? 1.522 0.670 -21.915 1.00 66.94 138 ASN A O 1
ATOM 1037 N N . GLY A 1 139 ? 1.957 -0.505 -23.770 1.00 66.88 139 GLY A N 1
ATOM 1038 C CA . GLY A 1 139 ? 3.392 -0.678 -23.511 1.00 66.88 139 GLY A CA 1
ATOM 1039 C C . GLY A 1 139 ? 3.774 -1.904 -22.667 1.00 66.88 139 GLY A C 1
ATOM 1040 O O . GLY A 1 139 ? 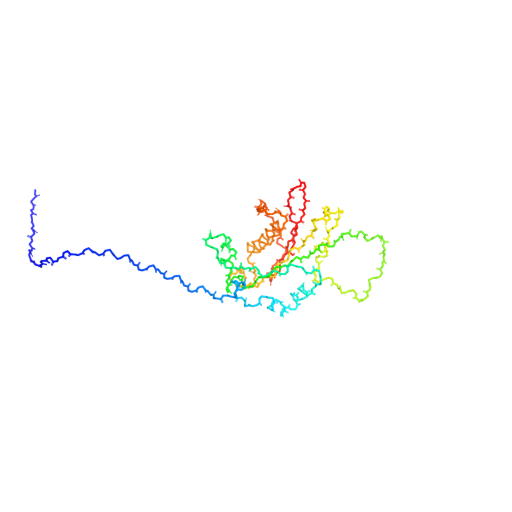4.950 -2.066 -22.358 1.00 66.88 139 GLY A O 1
ATOM 1041 N N . GLU A 1 140 ? 2.838 -2.795 -22.305 1.00 70.56 140 GLU A N 1
ATOM 1042 C CA . GLU A 1 140 ? 3.170 -4.005 -21.529 1.00 70.56 140 GLU A CA 1
ATOM 1043 C C . GLU A 1 140 ? 4.099 -4.938 -22.333 1.00 70.56 140 GLU A C 1
ATOM 1045 O O . GLU A 1 140 ? 3.662 -5.594 -23.286 1.00 70.56 140 GLU A O 1
ATOM 1050 N N . HIS A 1 141 ? 5.370 -5.045 -21.928 1.00 69.81 141 HIS A N 1
ATOM 1051 C CA . HIS A 1 141 ? 6.289 -6.036 -22.491 1.00 69.81 141 HIS A CA 1
ATOM 1052 C C . HIS A 1 141 ? 5.883 -7.449 -22.023 1.00 69.81 141 HIS A C 1
ATOM 1054 O O . HIS A 1 141 ? 5.601 -7.624 -20.835 1.00 69.81 141 HIS A O 1
ATOM 1060 N N . PRO A 1 142 ? 5.890 -8.489 -22.885 1.00 70.56 142 PRO A N 1
ATOM 1061 C CA . PRO A 1 142 ? 5.440 -9.834 -22.503 1.00 70.56 142 PRO A CA 1
ATOM 1062 C C . PRO A 1 142 ? 6.155 -10.429 -21.280 1.00 70.56 142 PRO A C 1
ATOM 1064 O O . PRO A 1 142 ? 5.551 -11.192 -20.527 1.00 70.56 142 PRO A O 1
ATOM 1067 N N . GLU A 1 143 ? 7.420 -10.055 -21.078 1.00 72.25 143 GLU A N 1
ATOM 1068 C CA . GLU A 1 143 ? 8.277 -10.498 -19.969 1.00 72.25 143 GLU A CA 1
ATOM 1069 C C . GLU A 1 143 ? 8.151 -9.617 -18.712 1.00 72.25 143 GLU A C 1
ATOM 1071 O O . GLU A 1 143 ? 8.485 -10.064 -17.617 1.00 72.25 143 GLU A O 1
ATOM 1076 N N . LYS A 1 144 ? 7.639 -8.383 -18.850 1.00 69.69 144 LYS A N 1
ATOM 1077 C CA . LYS A 1 144 ? 7.443 -7.412 -17.757 1.00 69.69 144 LYS A CA 1
ATOM 1078 C C . LYS A 1 144 ? 5.969 -6.985 -17.677 1.00 69.69 144 LYS A C 1
ATOM 1080 O O . LYS A 1 144 ? 5.636 -5.843 -17.999 1.00 69.69 144 LYS A O 1
ATOM 1085 N N . PRO A 1 145 ? 5.063 -7.902 -17.288 1.00 74.12 145 PRO A N 1
ATOM 1086 C CA . PRO A 1 145 ? 3.643 -7.605 -17.226 1.00 74.12 145 PRO A CA 1
ATOM 1087 C C . PRO A 1 145 ? 3.296 -6.527 -16.193 1.00 74.12 145 PRO A C 1
ATOM 1089 O O . PRO A 1 145 ? 3.943 -6.397 -15.152 1.00 74.12 145 PRO A O 1
ATOM 1092 N N . PHE A 1 146 ? 2.236 -5.768 -16.467 1.00 77.94 146 PHE A N 1
ATOM 1093 C CA . PHE A 1 146 ? 1.812 -4.661 -15.615 1.00 77.94 146 PHE A CA 1
ATOM 1094 C C . PHE A 1 146 ? 1.013 -5.184 -14.416 1.00 77.94 146 PHE A C 1
ATOM 1096 O O . PHE A 1 146 ? -0.018 -5.851 -14.568 1.00 77.94 146 PHE A O 1
ATOM 1103 N N . TYR A 1 147 ? 1.466 -4.843 -13.210 1.00 82.00 147 TYR A N 1
ATOM 1104 C CA . TYR A 1 147 ? 0.825 -5.230 -11.956 1.00 82.00 147 TYR A CA 1
ATOM 1105 C C . TYR A 1 147 ? 0.235 -4.020 -11.231 1.00 82.00 147 TYR A C 1
ATOM 1107 O O . TYR A 1 147 ? 0.892 -3.004 -11.012 1.00 82.00 147 TYR A O 1
ATOM 1115 N N . LEU A 1 148 ? -1.008 -4.177 -10.785 1.00 84.50 148 LEU A N 1
ATOM 1116 C CA . LEU A 1 148 ? -1.615 -3.348 -9.757 1.00 84.50 148 LEU A CA 1
ATOM 1117 C C . LEU A 1 148 ? -1.157 -3.872 -8.392 1.00 84.50 148 LEU A C 1
ATOM 1119 O O . LEU A 1 148 ? -1.547 -4.968 -7.979 1.00 84.50 148 LEU A O 1
ATOM 1123 N N . PHE A 1 149 ? -0.364 -3.088 -7.677 1.00 87.94 149 PHE A N 1
ATOM 1124 C CA . PHE A 1 149 ? 0.064 -3.387 -6.317 1.00 87.94 149 PHE A CA 1
ATOM 1125 C C . PHE A 1 149 ? -0.993 -2.879 -5.331 1.00 87.94 149 PHE A C 1
ATOM 1127 O O . PHE A 1 149 ? -1.442 -1.733 -5.390 1.00 87.94 149 PHE A O 1
ATOM 1134 N N . ASN A 1 150 ? -1.431 -3.751 -4.427 1.00 90.00 150 ASN A N 1
ATOM 1135 C CA . ASN A 1 150 ? -2.482 -3.476 -3.451 1.00 90.00 150 ASN A CA 1
ATOM 1136 C C . ASN A 1 150 ? -1.897 -3.615 -2.043 1.00 90.00 150 ASN A C 1
ATOM 1138 O O . ASN A 1 150 ? -1.142 -4.555 -1.780 1.00 90.00 150 ASN A O 1
ATOM 1142 N N . ALA A 1 151 ? -2.299 -2.739 -1.122 1.00 92.00 151 ALA A N 1
ATOM 1143 C CA . ALA A 1 151 ? -2.011 -2.895 0.298 1.00 92.00 151 ALA A CA 1
ATOM 1144 C C . ALA A 1 151 ? -3.282 -2.757 1.140 1.00 92.00 151 ALA A C 1
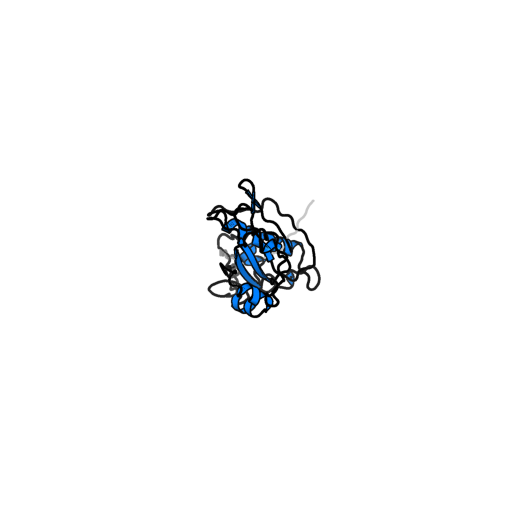ATOM 1146 O O . ALA A 1 151 ? -4.033 -1.784 1.030 1.00 92.00 151 ALA A O 1
ATOM 1147 N N . LEU A 1 152 ? -3.495 -3.740 2.013 1.00 93.75 152 LEU A N 1
ATOM 1148 C CA . LEU A 1 152 ? -4.493 -3.689 3.076 1.00 93.75 152 LEU A CA 1
ATOM 1149 C C . LEU A 1 152 ? -3.775 -3.346 4.379 1.00 93.75 152 LEU A C 1
ATOM 1151 O O . LEU A 1 152 ? -2.766 -3.969 4.723 1.00 93.75 152 LEU A O 1
ATOM 1155 N N . LEU A 1 153 ? -4.278 -2.323 5.066 1.00 93.31 153 LEU A N 1
ATOM 1156 C CA . LEU A 1 153 ? -3.657 -1.717 6.238 1.00 93.31 153 LEU A CA 1
ATOM 1157 C C . LEU A 1 153 ? -4.710 -1.558 7.336 1.00 93.31 153 LEU A C 1
ATOM 1159 O O . LEU A 1 153 ? -5.759 -0.963 7.100 1.00 93.31 153 LEU A O 1
ATOM 1163 N N . ASP A 1 154 ? -4.423 -2.073 8.528 1.00 92.50 154 ASP A N 1
ATOM 1164 C CA . ASP A 1 154 ? -5.254 -1.877 9.716 1.00 92.50 154 ASP A CA 1
ATOM 1165 C C . ASP A 1 154 ? -4.696 -0.692 10.509 1.00 92.50 154 ASP A C 1
ATOM 1167 O O . ASP A 1 154 ? -3.547 -0.726 10.960 1.00 92.50 154 ASP A O 1
ATOM 1171 N N . LEU A 1 155 ? -5.486 0.377 10.619 1.00 91.44 155 LEU A N 1
ATOM 1172 C CA . LEU A 1 155 ? -5.020 1.694 11.053 1.00 91.44 155 LEU A CA 1
ATOM 1173 C C . LEU A 1 155 ? -5.538 2.059 12.449 1.00 91.44 155 LEU A C 1
ATOM 1175 O O . LEU A 1 155 ? -6.731 1.963 12.751 1.00 91.44 155 LEU A O 1
ATOM 1179 N N . GLY A 1 156 ? -4.613 2.493 13.297 1.00 88.06 156 GLY A N 1
ATOM 1180 C CA . GLY A 1 156 ? -4.853 3.022 14.630 1.00 88.06 156 GLY A CA 1
ATOM 1181 C C . GLY A 1 156 ? -5.210 4.504 14.652 1.00 88.06 156 GLY A C 1
ATOM 1182 O O . GLY A 1 156 ? -5.061 5.240 13.675 1.00 88.06 156 GLY A O 1
ATOM 1183 N N . GLU A 1 157 ? -5.721 4.929 15.804 1.00 86.69 157 GLU A N 1
ATOM 1184 C CA . GLU A 1 157 ? -6.338 6.241 15.994 1.00 86.69 157 GLU A CA 1
ATOM 1185 C C . GLU A 1 157 ? -5.362 7.415 15.832 1.00 86.69 157 GLU A C 1
ATOM 1187 O O . GLU A 1 157 ? -5.754 8.434 15.260 1.00 86.69 157 GLU A O 1
ATOM 1192 N N . ASN A 1 158 ? -4.083 7.243 16.200 1.00 89.94 158 ASN A N 1
ATOM 1193 C CA . ASN A 1 158 ? -3.043 8.285 16.142 1.00 89.94 158 ASN A CA 1
ATOM 1194 C C . ASN A 1 158 ? -2.662 8.716 14.713 1.00 89.94 158 ASN A C 1
ATOM 1196 O O . ASN A 1 158 ? -1.841 9.614 14.542 1.00 89.94 158 ASN A O 1
ATOM 1200 N N . LEU A 1 159 ? -3.230 8.086 13.682 1.00 89.62 159 LEU A N 1
ATOM 1201 C CA . LEU A 1 159 ? -3.083 8.506 12.286 1.00 89.62 159 LEU A CA 1
ATOM 1202 C C . LEU A 1 159 ? -4.197 9.473 11.830 1.00 89.62 159 LEU A C 1
ATOM 1204 O O . LEU A 1 159 ? -4.189 9.941 10.688 1.00 89.62 159 LEU A O 1
ATOM 1208 N N . SER A 1 160 ? -5.170 9.766 12.698 1.00 86.44 160 SER A N 1
ATOM 1209 C CA . SER A 1 160 ? -6.309 10.644 12.407 1.00 86.44 160 SER A CA 1
ATOM 1210 C C . SER A 1 160 ? -5.958 12.124 12.584 1.00 86.44 160 SER A C 1
ATOM 1212 O O . SER A 1 160 ? -5.270 12.488 13.531 1.00 86.44 160 SER A O 1
ATOM 1214 N N . SER A 1 161 ? -6.496 12.994 11.722 1.00 81.19 161 SER A N 1
ATOM 1215 C CA . SER A 1 161 ? -6.439 14.458 11.917 1.00 81.19 161 SER A CA 1
ATOM 1216 C C . SER A 1 161 ? -7.704 15.004 12.572 1.00 81.19 161 SER A C 1
ATOM 1218 O O . SER A 1 161 ? -7.647 15.887 13.419 1.00 81.19 161 SER A O 1
ATOM 1220 N N . TYR A 1 162 ? -8.851 14.476 12.152 1.00 82.88 162 TYR A N 1
ATOM 1221 C CA . TYR A 1 162 ? -10.164 14.717 12.740 1.00 82.88 162 TYR A CA 1
ATOM 1222 C C . TYR A 1 162 ? -10.752 13.363 13.138 1.00 82.88 162 TYR A C 1
ATOM 1224 O O . TYR A 1 162 ? -10.346 12.335 12.591 1.00 82.88 162 TYR A O 1
ATOM 1232 N N . ALA A 1 163 ? -11.711 13.341 14.064 1.00 81.38 163 ALA A N 1
ATOM 1233 C CA . ALA A 1 163 ? -12.282 12.101 14.593 1.00 81.38 163 ALA A CA 1
ATOM 1234 C C . ALA A 1 163 ? -12.702 11.123 13.472 1.00 81.38 163 ALA A C 1
ATOM 1236 O O . ALA A 1 163 ? -13.536 11.432 12.616 1.00 81.38 163 ALA A O 1
ATOM 1237 N N . GLY A 1 164 ? -12.078 9.940 13.452 1.00 76.56 164 GLY A N 1
ATOM 1238 C CA . GLY A 1 164 ? -12.327 8.899 12.452 1.00 76.56 164 GLY A CA 1
ATOM 1239 C C . GLY A 1 164 ? -11.971 9.272 11.005 1.00 76.56 164 GLY A C 1
ATOM 1240 O O . GLY A 1 164 ? -12.565 8.695 10.092 1.00 76.56 164 GLY A O 1
ATOM 1241 N N . THR A 1 165 ? -11.070 10.233 10.777 1.00 83.81 165 THR A N 1
ATOM 1242 C CA . THR A 1 165 ? -10.607 10.668 9.447 1.00 83.81 165 THR A CA 1
ATOM 1243 C C . THR A 1 165 ? -9.082 10.722 9.404 1.00 83.81 165 THR A C 1
ATOM 1245 O O . THR A 1 165 ? -8.470 11.512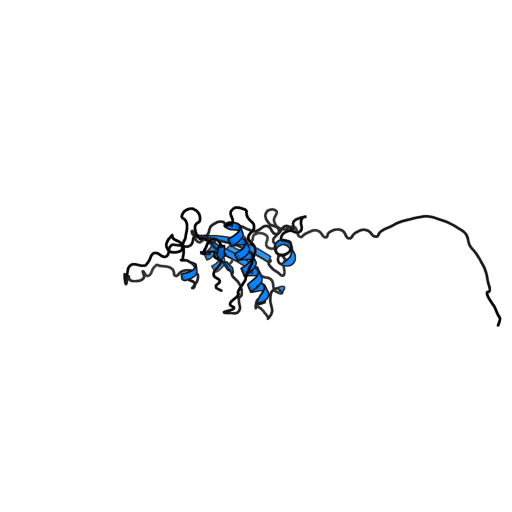 10.128 1.00 83.81 165 THR A O 1
ATOM 1248 N N . LEU A 1 166 ? -8.475 9.906 8.534 1.00 87.81 166 LEU A N 1
ATOM 1249 C CA . LEU A 1 166 ? -7.021 9.831 8.364 1.00 87.81 166 LEU A CA 1
ATOM 1250 C C . LEU A 1 166 ? -6.432 11.203 7.983 1.00 87.81 166 LEU A C 1
ATOM 1252 O O . LEU A 1 166 ? -7.007 11.926 7.168 1.00 87.81 166 LEU A O 1
ATOM 1256 N N . HIS A 1 167 ? -5.290 11.566 8.569 1.00 90.94 167 HIS A N 1
ATOM 1257 C CA . HIS A 1 167 ? -4.576 12.796 8.226 1.00 90.94 167 HIS A CA 1
ATOM 1258 C C . HIS A 1 167 ? -4.096 12.757 6.767 1.00 90.94 167 HIS A C 1
ATOM 1260 O O . HIS A 1 167 ? -3.498 11.770 6.344 1.00 90.94 167 HIS A O 1
ATOM 1266 N N . GLY A 1 168 ? -4.306 13.834 5.999 1.00 89.44 168 GLY A N 1
ATOM 1267 C CA . GLY A 1 168 ? -3.997 13.867 4.560 1.00 89.44 168 GLY A CA 1
ATOM 1268 C C . GLY A 1 168 ? -2.545 13.492 4.248 1.00 89.44 168 GLY A C 1
ATOM 1269 O O . GLY A 1 168 ? -2.295 12.599 3.444 1.00 89.44 168 GLY A O 1
ATOM 1270 N N . GLY A 1 169 ? -1.591 14.062 4.992 1.00 91.44 169 GLY A N 1
ATOM 1271 C CA . GLY A 1 169 ? -0.173 13.699 4.883 1.00 91.44 169 GLY A CA 1
ATOM 1272 C C . GLY A 1 169 ? 0.139 12.231 5.217 1.00 91.44 169 GLY A C 1
ATOM 1273 O O . GLY A 1 169 ? 1.114 11.699 4.701 1.00 91.44 169 GLY A O 1
ATOM 1274 N N . VAL A 1 170 ? -0.698 11.546 6.011 1.00 90.94 170 VAL A N 1
ATOM 1275 C CA . VAL A 1 170 ? -0.578 10.092 6.217 1.00 90.94 170 VAL A CA 1
ATOM 1276 C C . VAL A 1 170 ? -1.145 9.336 5.015 1.00 90.94 170 VAL A C 1
ATOM 1278 O O . VAL A 1 170 ? -0.513 8.388 4.570 1.00 90.94 170 VAL A O 1
ATOM 1281 N N . CYS A 1 171 ? -2.269 9.762 4.424 1.00 89.56 171 CYS A N 1
ATOM 1282 C CA . CYS A 1 171 ? -2.766 9.165 3.175 1.00 89.56 171 CYS A CA 1
ATOM 1283 C C . CYS A 1 171 ? -1.697 9.214 2.070 1.00 89.56 171 CYS A C 1
ATOM 1285 O O . CYS A 1 171 ? -1.423 8.192 1.446 1.00 89.56 171 CYS A O 1
ATOM 1287 N N . ALA A 1 172 ? -1.071 10.380 1.872 1.00 91.38 172 ALA A N 1
ATOM 1288 C CA . ALA A 1 172 ? 0.039 10.566 0.939 1.00 91.38 172 ALA A CA 1
ATOM 1289 C C . ALA A 1 172 ? 1.193 9.596 1.234 1.00 91.38 172 ALA A C 1
ATOM 1291 O O . ALA A 1 172 ? 1.611 8.836 0.370 1.00 91.38 172 ALA A O 1
ATOM 1292 N N . LEU A 1 173 ? 1.651 9.558 2.480 1.00 91.12 173 LEU A N 1
ATOM 1293 C CA . LEU A 1 173 ? 2.750 8.705 2.922 1.00 91.12 173 LEU A CA 1
ATOM 1294 C C . LEU A 1 173 ? 2.469 7.198 2.762 1.00 91.12 173 LEU A C 1
ATOM 1296 O O . LEU A 1 173 ? 3.378 6.432 2.453 1.00 91.12 173 LEU A O 1
ATOM 1300 N N . LEU A 1 174 ? 1.219 6.756 2.936 1.00 90.06 174 LEU A N 1
ATOM 1301 C CA . LEU A 1 174 ? 0.826 5.363 2.691 1.00 90.06 174 LEU A CA 1
ATOM 1302 C C . LEU A 1 174 ? 0.761 5.020 1.194 1.00 90.06 174 LEU A C 1
ATOM 1304 O O . LEU A 1 174 ? 1.011 3.875 0.829 1.00 90.06 174 LEU A O 1
ATOM 1308 N N . LEU A 1 175 ? 0.431 5.989 0.336 1.00 89.50 175 LEU A N 1
ATOM 1309 C CA . LEU A 1 175 ? 0.469 5.832 -1.121 1.00 89.50 175 LEU A CA 1
ATOM 1310 C C . LEU A 1 175 ? 1.920 5.759 -1.627 1.00 89.50 175 LEU A C 1
ATOM 1312 O O . LEU A 1 175 ? 2.240 4.842 -2.380 1.00 89.50 175 LEU A O 1
ATOM 1316 N N . ASP A 1 176 ? 2.799 6.652 -1.161 1.00 90.75 176 ASP A N 1
ATOM 1317 C CA . ASP A 1 176 ? 4.239 6.645 -1.471 1.00 90.75 176 ASP A CA 1
ATOM 1318 C C . ASP A 1 176 ? 4.897 5.304 -1.100 1.00 90.75 176 ASP A C 1
ATOM 1320 O O . ASP A 1 176 ? 5.566 4.699 -1.930 1.00 90.75 176 ASP A O 1
ATOM 1324 N N . GLU A 1 177 ? 4.615 4.744 0.082 1.00 87.31 177 GLU A N 1
ATOM 1325 C CA . GLU A 1 177 ? 5.190 3.451 0.502 1.00 87.31 177 GLU A CA 1
ATOM 1326 C C . GLU A 1 177 ? 4.742 2.270 -0.385 1.00 87.31 177 GLU A C 1
ATOM 1328 O O . GLU A 1 177 ? 5.514 1.336 -0.640 1.00 87.31 177 GLU A O 1
ATOM 1333 N N . VAL A 1 178 ? 3.510 2.320 -0.905 1.00 86.75 178 VAL A N 1
ATOM 1334 C CA . VAL A 1 178 ? 2.967 1.313 -1.832 1.00 86.75 178 VAL A CA 1
ATOM 1335 C C . VAL A 1 178 ? 3.537 1.484 -3.240 1.00 86.75 178 VAL A C 1
ATOM 1337 O O . VAL A 1 178 ? 3.898 0.482 -3.857 1.00 86.75 178 VAL A O 1
ATOM 1340 N N . MET A 1 179 ? 3.680 2.716 -3.736 1.00 85.69 179 MET A N 1
ATOM 1341 C CA . MET A 1 179 ? 4.284 2.981 -5.048 1.00 85.69 179 MET A CA 1
ATOM 1342 C C . MET A 1 179 ? 5.797 2.738 -5.049 1.00 85.69 179 MET A C 1
ATOM 1344 O O . MET A 1 179 ? 6.308 2.122 -5.978 1.00 85.69 179 MET A O 1
ATOM 1348 N N . GLY A 1 180 ? 6.506 3.106 -3.982 1.00 86.88 180 GLY A N 1
ATOM 1349 C CA . GLY A 1 180 ? 7.913 2.761 -3.784 1.00 86.88 180 GLY A CA 1
ATOM 1350 C C . GLY A 1 180 ? 8.124 1.246 -3.728 1.00 86.88 180 GLY A C 1
ATOM 1351 O O . GLY A 1 180 ? 9.076 0.739 -4.318 1.00 86.88 180 GLY A O 1
ATOM 1352 N N . THR A 1 181 ? 7.202 0.495 -3.110 1.00 82.44 181 THR A N 1
ATOM 1353 C CA . THR A 1 181 ? 7.210 -0.978 -3.185 1.00 82.44 181 THR A CA 1
ATOM 1354 C C . THR A 1 181 ? 6.972 -1.479 -4.616 1.00 82.44 181 THR A C 1
ATOM 1356 O O . THR A 1 181 ? 7.650 -2.408 -5.045 1.00 82.44 181 THR A O 1
ATOM 1359 N N . ALA A 1 182 ? 6.033 -0.879 -5.353 1.00 83.31 182 ALA A N 1
ATOM 1360 C CA . ALA A 1 182 ? 5.709 -1.255 -6.729 1.00 83.31 182 ALA A CA 1
ATOM 1361 C C . ALA A 1 182 ? 6.883 -1.020 -7.697 1.00 83.31 182 ALA A C 1
ATOM 1363 O O . ALA A 1 182 ? 7.227 -1.910 -8.471 1.00 83.31 182 ALA A O 1
ATOM 1364 N N . ALA A 1 183 ? 7.537 0.140 -7.607 1.00 83.50 183 ALA A N 1
ATOM 1365 C CA . ALA A 1 183 ? 8.688 0.488 -8.435 1.00 83.50 183 ALA A CA 1
ATOM 1366 C C . ALA A 1 183 ? 9.903 -0.406 -8.125 1.00 83.50 183 ALA A C 1
ATOM 1368 O O . ALA A 1 183 ? 10.466 -1.007 -9.036 1.00 83.50 183 ALA A O 1
ATOM 1369 N N . ASN A 1 184 ? 10.245 -0.603 -6.841 1.00 83.50 184 ASN A N 1
ATOM 1370 C CA . ASN A 1 184 ? 11.337 -1.507 -6.440 1.00 83.50 184 ASN A CA 1
ATOM 1371 C C . ASN A 1 184 ? 11.088 -2.983 -6.832 1.00 83.50 184 ASN A C 1
ATOM 1373 O O . ASN A 1 184 ? 12.029 -3.771 -6.875 1.00 83.50 184 ASN A O 1
ATOM 1377 N N . ALA A 1 185 ? 9.842 -3.374 -7.129 1.00 80.00 185 ALA A N 1
ATOM 1378 C CA . ALA A 1 185 ? 9.513 -4.703 -7.647 1.00 80.00 185 ALA A CA 1
ATOM 1379 C C . ALA A 1 185 ? 9.716 -4.847 -9.173 1.00 80.00 185 ALA A C 1
ATOM 1381 O O . ALA A 1 185 ? 9.620 -5.962 -9.684 1.00 80.00 185 ALA A O 1
ATOM 1382 N N . GLN A 1 186 ? 9.992 -3.756 -9.900 1.00 76.81 186 GLN A N 1
ATOM 1383 C CA . GLN A 1 186 ? 10.197 -3.750 -11.358 1.00 76.81 186 GLN A CA 1
ATOM 1384 C C . GLN A 1 186 ? 11.617 -3.343 -11.791 1.00 76.81 186 GLN A C 1
ATOM 1386 O O . GLN A 1 186 ? 12.018 -3.648 -12.913 1.00 76.81 186 GLN A O 1
ATOM 1391 N N . THR A 1 187 ? 12.407 -2.720 -10.915 1.00 74.69 187 THR A N 1
ATOM 1392 C CA . THR A 1 187 ? 13.752 -2.188 -11.212 1.00 74.69 187 THR A CA 1
ATOM 1393 C C . THR A 1 187 ? 14.893 -3.222 -11.208 1.00 74.69 187 THR A C 1
ATOM 1395 O O . THR A 1 187 ? 16.051 -2.845 -11.069 1.00 74.69 187 THR A O 1
ATOM 1398 N N . GLU A 1 188 ? 14.608 -4.523 -11.347 1.00 74.31 188 GLU A N 1
ATOM 1399 C CA . GLU A 1 188 ? 15.605 -5.612 -11.520 1.00 74.31 188 GLU A CA 1
ATOM 1400 C C . GLU A 1 188 ? 16.760 -5.668 -10.488 1.00 74.31 188 GLU A C 1
ATOM 1402 O O . GLU A 1 188 ? 17.805 -6.267 -10.735 1.00 74.31 188 GLU A O 1
ATOM 1407 N N . GLY A 1 189 ? 16.568 -5.090 -9.297 1.00 70.25 189 GLY A N 1
ATOM 1408 C CA . GLY A 1 189 ? 17.575 -5.028 -8.228 1.00 70.25 189 GLY A CA 1
ATOM 1409 C C . GLY A 1 189 ? 18.273 -3.671 -8.076 1.00 70.25 189 GLY A C 1
ATOM 1410 O O . GLY A 1 189 ? 18.991 -3.474 -7.095 1.00 70.25 189 GLY A O 1
ATOM 1411 N N . TYR A 1 190 ? 18.025 -2.711 -8.970 1.00 75.69 190 TYR A N 1
ATOM 1412 C CA . TYR A 1 190 ? 18.311 -1.298 -8.714 1.00 75.69 190 TYR A CA 1
ATOM 1413 C C . TYR A 1 190 ? 17.279 -0.717 -7.734 1.00 75.69 190 TYR A C 1
ATOM 1415 O O . TYR A 1 190 ? 16.109 -1.098 -7.751 1.00 75.69 190 TYR A O 1
ATOM 1423 N N . GLY A 1 191 ? 17.696 0.220 -6.879 1.00 79.62 191 GLY A N 1
ATOM 1424 C CA . GLY A 1 191 ? 16.789 0.900 -5.950 1.00 79.62 191 GLY A CA 1
ATOM 1425 C C . GLY A 1 191 ? 15.951 1.974 -6.647 1.00 79.62 191 GLY A C 1
ATOM 1426 O O . GLY A 1 191 ? 16.503 2.833 -7.332 1.00 79.62 191 GLY A O 1
ATOM 1427 N N . ALA A 1 192 ? 14.633 1.952 -6.444 1.00 86.12 192 ALA A N 1
ATOM 1428 C CA . ALA A 1 192 ? 13.730 3.010 -6.898 1.00 86.12 192 ALA A CA 1
ATOM 1429 C C . ALA A 1 192 ? 13.541 4.085 -5.812 1.00 86.12 192 ALA A C 1
ATOM 1431 O O . ALA A 1 192 ? 13.328 3.758 -4.640 1.00 86.12 192 ALA A O 1
ATOM 1432 N N . TYR A 1 193 ? 13.562 5.358 -6.219 1.00 88.81 193 TYR A N 1
ATOM 1433 C CA . TYR A 1 193 ? 13.442 6.529 -5.345 1.00 88.81 193 TYR A CA 1
ATOM 1434 C C . TYR A 1 193 ? 12.349 7.480 -5.850 1.00 88.81 193 TYR A C 1
ATOM 1436 O O . TYR A 1 193 ? 12.262 7.750 -7.046 1.00 88.81 193 TYR A O 1
ATOM 1444 N N . THR A 1 194 ? 11.537 8.028 -4.944 1.00 89.94 194 THR A N 1
ATOM 1445 C CA . THR A 1 194 ? 10.481 8.993 -5.285 1.00 89.94 194 THR A CA 1
ATOM 1446 C C . THR A 1 194 ? 11.086 10.346 -5.682 1.00 89.94 194 THR A C 1
ATOM 1448 O O . THR A 1 194 ? 11.553 11.093 -4.823 1.00 89.94 194 THR A O 1
ATOM 1451 N N . VAL A 1 195 ? 11.062 10.677 -6.979 1.00 93.44 195 VAL A N 1
ATOM 1452 C CA . VAL A 1 195 ? 11.550 11.967 -7.518 1.00 93.44 195 VAL A CA 1
ATOM 1453 C C . VAL A 1 195 ? 10.484 13.065 -7.424 1.00 93.44 195 VAL A C 1
ATOM 1455 O O . VAL A 1 195 ? 10.769 14.183 -7.001 1.00 93.44 195 VAL A O 1
ATOM 1458 N N . GLN A 1 196 ? 9.238 12.745 -7.782 1.00 91.88 196 GLN A N 1
ATOM 1459 C CA . GLN A 1 196 ? 8.080 13.629 -7.649 1.00 91.88 196 GLN A CA 1
ATOM 1460 C C . GLN A 1 196 ? 6.886 12.827 -7.133 1.00 91.88 196 GLN A C 1
ATOM 1462 O O . GLN A 1 196 ? 6.695 11.673 -7.511 1.00 91.88 196 GLN A O 1
ATOM 1467 N N . PHE A 1 197 ? 6.051 13.451 -6.303 1.00 90.00 197 PHE A N 1
ATOM 1468 C CA . PHE A 1 197 ? 4.834 12.832 -5.798 1.00 90.00 197 PHE A CA 1
ATOM 1469 C C . PHE A 1 197 ? 3.679 13.836 -5.737 1.00 90.00 197 PHE A C 1
ATOM 1471 O O . PHE A 1 197 ? 3.766 14.863 -5.067 1.00 90.00 197 PHE A O 1
ATOM 1478 N N . ASN A 1 198 ? 2.592 13.531 -6.450 1.00 91.06 198 ASN A N 1
ATOM 1479 C CA . ASN A 1 198 ? 1.399 14.369 -6.561 1.00 91.06 198 ASN A CA 1
ATOM 1480 C C . ASN A 1 198 ? 0.193 13.599 -5.999 1.00 91.06 198 ASN A C 1
ATOM 1482 O O . ASN A 1 198 ? -0.029 12.455 -6.390 1.00 91.06 198 ASN A O 1
ATOM 1486 N N . VAL A 1 199 ? -0.588 14.206 -5.093 1.00 87.50 199 VAL A N 1
ATOM 1487 C CA . VAL A 1 199 ? -1.716 13.539 -4.408 1.00 87.50 199 VAL A CA 1
ATOM 1488 C C . VAL A 1 199 ? -2.993 14.354 -4.500 1.00 87.50 199 VAL A C 1
ATOM 1490 O O . VAL A 1 199 ? -3.045 15.518 -4.111 1.00 87.50 199 VAL A O 1
ATOM 1493 N N . ASP A 1 200 ? -4.044 13.692 -4.970 1.00 88.19 200 ASP A N 1
ATOM 1494 C CA . ASP A 1 200 ? -5.284 14.319 -5.400 1.00 88.19 200 ASP A CA 1
ATOM 1495 C C . ASP A 1 200 ? -6.452 13.867 -4.493 1.00 88.19 200 ASP A C 1
ATOM 1497 O O . ASP A 1 200 ? -7.107 12.847 -4.724 1.00 88.19 200 ASP A O 1
ATOM 1501 N N . TYR A 1 201 ? -6.685 14.587 -3.389 1.00 86.00 201 TYR A N 1
ATOM 1502 C CA . TYR A 1 201 ? -7.632 14.183 -2.337 1.00 86.00 201 TYR A CA 1
ATOM 1503 C C . TYR A 1 201 ? -9.095 14.358 -2.765 1.00 86.00 201 TYR A C 1
ATOM 1505 O O . TYR A 1 201 ? -9.647 15.455 -2.703 1.00 86.00 201 TYR A O 1
ATOM 1513 N N . LYS A 1 202 ? -9.760 13.265 -3.161 1.00 84.56 202 LYS A N 1
ATOM 1514 C CA . LYS A 1 202 ? -11.163 13.320 -3.619 1.00 84.56 202 LYS A CA 1
ATOM 1515 C C . LYS A 1 202 ? -12.203 13.210 -2.495 1.00 84.56 202 LYS A C 1
ATOM 1517 O O . LYS A 1 202 ? -13.287 13.773 -2.630 1.00 84.56 202 LYS A O 1
ATOM 1522 N N . LYS A 1 203 ? -11.917 12.469 -1.413 1.00 82.88 203 LYS A N 1
ATOM 1523 C CA . LYS A 1 203 ? -12.828 12.209 -0.270 1.00 82.88 203 LYS A CA 1
ATOM 1524 C C . LYS A 1 203 ? -12.042 11.911 1.023 1.00 82.88 203 LYS A C 1
ATOM 1526 O O . LYS A 1 203 ? -10.896 11.480 0.926 1.00 82.88 203 LYS A O 1
ATOM 1531 N N . PRO A 1 204 ? -12.646 12.049 2.222 1.00 80.69 204 PRO A N 1
ATOM 1532 C CA . PRO A 1 204 ? -12.133 11.453 3.463 1.00 80.69 204 PRO A CA 1
ATOM 1533 C C . PRO A 1 204 ? -12.073 9.913 3.379 1.00 80.69 204 PRO A C 1
ATOM 1535 O O . PRO A 1 204 ? -12.995 9.295 2.846 1.00 80.69 204 PRO A O 1
ATOM 1538 N N . VAL A 1 205 ? -11.016 9.285 3.914 1.00 75.94 205 VAL A N 1
ATOM 1539 C CA . VAL A 1 205 ? -10.650 7.875 3.625 1.00 75.94 205 VAL A CA 1
ATOM 1540 C C . VAL A 1 205 ? -10.490 7.041 4.910 1.00 75.94 205 VAL A C 1
ATOM 1542 O O . VAL A 1 205 ? -10.100 7.595 5.940 1.00 75.94 205 VAL A O 1
ATOM 1545 N N . LYS A 1 206 ? -10.828 5.730 4.874 1.00 61.84 206 LYS A N 1
ATOM 1546 C CA . LYS A 1 206 ? -11.008 4.895 6.090 1.00 61.84 206 LYS A CA 1
ATOM 1547 C C . LYS A 1 206 ? -10.631 3.373 6.065 1.00 61.84 206 LYS A C 1
ATOM 1549 O O . LYS A 1 206 ? -11.256 2.627 6.806 1.00 61.84 206 LYS A O 1
ATOM 1554 N N . VAL A 1 207 ? -9.695 2.766 5.321 1.00 61.03 207 VAL A N 1
ATOM 1555 C CA . VAL A 1 207 ? -8.766 3.127 4.229 1.00 61.03 207 VAL A CA 1
ATOM 1556 C C . VAL A 1 207 ? -8.439 1.834 3.442 1.00 61.03 207 VAL A C 1
ATOM 1558 O O . VAL A 1 207 ? -8.450 0.746 4.011 1.00 61.03 207 VAL A O 1
ATOM 1561 N N . PHE A 1 208 ? -8.121 1.943 2.150 1.00 60.84 208 PHE A N 1
ATOM 1562 C CA . PHE A 1 208 ? -7.504 0.898 1.314 1.00 60.84 208 PHE A CA 1
ATOM 1563 C C . PHE A 1 208 ? -6.558 1.590 0.319 1.00 60.84 208 PHE A C 1
ATOM 1565 O O . PHE A 1 208 ? -6.839 2.726 -0.063 1.00 60.84 208 PHE A O 1
ATOM 1572 N N . VAL A 1 209 ? -5.444 0.958 -0.072 1.00 67.44 209 VAL A N 1
ATOM 1573 C CA . VAL A 1 209 ? -4.397 1.604 -0.886 1.00 67.44 209 VAL A CA 1
ATOM 1574 C C . VAL A 1 209 ? -4.033 0.756 -2.108 1.00 67.44 209 VAL A C 1
ATOM 1576 O O . VAL A 1 209 ? -3.902 -0.469 -2.021 1.00 67.44 209 VAL A O 1
ATOM 1579 N N . ARG A 1 210 ? -3.854 1.424 -3.252 1.00 67.50 210 ARG A N 1
ATOM 1580 C CA . ARG A 1 210 ? -3.434 0.851 -4.537 1.00 67.50 210 ARG A CA 1
ATOM 1581 C C . ARG A 1 210 ? -2.397 1.744 -5.210 1.00 67.50 210 ARG A C 1
ATOM 1583 O O . ARG A 1 210 ? -2.482 2.962 -5.094 1.00 67.50 210 ARG A O 1
ATOM 1590 N N . GLY A 1 211 ? -1.491 1.126 -5.959 1.00 62.69 211 GLY A N 1
ATOM 1591 C CA . GLY A 1 211 ? -0.599 1.781 -6.912 1.00 62.69 211 GLY A CA 1
ATOM 1592 C C . GLY A 1 211 ? -0.406 0.900 -8.146 1.00 62.69 211 GLY A C 1
ATOM 1593 O O . GLY A 1 211 ? -0.523 -0.323 -8.066 1.00 62.69 211 GLY A O 1
ATOM 1594 N N . ALA A 1 212 ? -0.127 1.514 -9.286 1.00 62.75 212 ALA A N 1
ATOM 1595 C CA . ALA A 1 212 ? 0.298 0.843 -10.512 1.00 62.75 212 ALA A CA 1
ATOM 1596 C C . ALA A 1 212 ? 1.554 1.549 -11.036 1.00 62.75 212 ALA A C 1
ATOM 1598 O O . ALA A 1 212 ? 1.858 2.659 -10.594 1.00 62.75 212 ALA A O 1
ATOM 1599 N N . VAL A 1 213 ? 2.264 0.912 -11.962 1.00 61.28 213 VAL A N 1
ATOM 1600 C CA . VAL A 1 213 ? 3.424 1.497 -12.641 1.00 61.28 213 VAL A CA 1
ATOM 1601 C C . VAL A 1 213 ? 3.201 1.395 -14.147 1.00 61.28 213 VAL A C 1
ATOM 1603 O O . VAL A 1 213 ? 2.809 0.339 -14.643 1.00 61.28 213 VAL A O 1
ATOM 1606 N N . GLU A 1 214 ? 3.437 2.502 -14.837 1.00 63.12 214 GLU A N 1
ATOM 1607 C CA . GLU A 1 214 ? 3.549 2.637 -16.286 1.00 63.12 214 GLU A CA 1
ATOM 1608 C C . GLU A 1 214 ? 5.021 2.951 -16.617 1.00 63.12 214 GLU A C 1
ATOM 1610 O O . GLU A 1 214 ? 5.691 3.665 -15.867 1.00 63.12 214 GLU A O 1
ATOM 1615 N N . ASP A 1 215 ? 5.527 2.444 -17.738 1.00 58.06 215 ASP A N 1
ATOM 1616 C CA . ASP A 1 215 ? 6.801 2.887 -18.320 1.00 58.06 215 ASP A CA 1
ATOM 1617 C C . ASP A 1 215 ? 6.512 4.043 -19.286 1.00 58.06 215 ASP A C 1
ATOM 1619 O O . ASP A 1 215 ? 5.588 3.947 -20.106 1.00 58.06 215 ASP A O 1
ATOM 1623 N N . ARG A 1 216 ? 7.267 5.141 -19.185 1.00 51.97 216 ARG A N 1
ATOM 1624 C CA . ARG A 1 216 ? 7.304 6.183 -20.217 1.00 51.97 216 ARG A CA 1
ATOM 1625 C C . ARG A 1 216 ? 8.748 6.589 -20.458 1.00 51.97 216 ARG A C 1
ATOM 1627 O O . ARG A 1 216 ? 9.440 7.023 -19.543 1.00 51.97 216 ARG A O 1
ATOM 1634 N N . ASP A 1 217 ? 9.175 6.460 -21.709 1.00 52.28 217 ASP A N 1
ATOM 1635 C CA . ASP A 1 217 ? 10.487 6.892 -22.201 1.00 52.28 217 ASP A CA 1
ATOM 1636 C C . ASP A 1 217 ? 11.699 6.265 -21.466 1.00 52.28 217 ASP A C 1
ATOM 1638 O O . ASP A 1 217 ? 12.820 6.761 -21.582 1.00 52.28 217 ASP A O 1
ATOM 1642 N N . GLY A 1 218 ? 11.501 5.140 -20.759 1.00 50.50 218 GLY A N 1
ATOM 1643 C CA . GLY A 1 218 ? 12.525 4.459 -19.957 1.00 50.50 218 GLY A CA 1
ATOM 1644 C C . GLY A 1 218 ? 12.568 4.878 -18.482 1.00 50.50 218 GLY A C 1
ATOM 1645 O O . GLY A 1 218 ? 13.434 4.405 -17.742 1.00 50.50 218 GLY A O 1
ATOM 1646 N N . GLU A 1 219 ? 11.642 5.732 -18.037 1.00 43.09 219 GLU A N 1
ATOM 1647 C CA . GLU A 1 219 ? 11.444 6.109 -16.636 1.00 43.09 219 GLU A CA 1
ATOM 1648 C C . GLU A 1 219 ? 10.085 5.589 -16.115 1.00 43.09 219 GLU A C 1
ATOM 1650 O O . GLU A 1 219 ? 9.068 5.581 -16.812 1.00 43.09 219 GLU A O 1
ATOM 1655 N N . PHE A 1 220 ? 10.058 5.121 -14.863 1.00 45.88 220 PHE A N 1
ATOM 1656 C CA . PHE A 1 220 ? 8.876 4.499 -14.254 1.00 45.88 220 PHE A CA 1
ATOM 1657 C C . PHE A 1 220 ? 7.957 5.545 -13.598 1.00 45.88 220 PHE A C 1
ATOM 1659 O O . PHE A 1 220 ? 8.339 6.181 -12.612 1.00 45.88 220 PHE A O 1
ATOM 1666 N N . PHE A 1 221 ? 6.710 5.663 -14.067 1.00 45.50 221 PHE A N 1
ATOM 1667 C CA . PHE A 1 221 ? 5.709 6.607 -13.549 1.00 45.50 221 PHE A CA 1
ATOM 1668 C C . PHE A 1 221 ? 4.422 5.896 -13.106 1.00 45.50 221 PHE A C 1
ATOM 1670 O O . PHE A 1 221 ? 3.881 5.061 -13.819 1.00 45.50 221 PHE A O 1
ATOM 1677 N N . GLY A 1 222 ? 3.880 6.241 -11.934 1.00 40.12 222 GLY A N 1
ATOM 1678 C CA . GLY A 1 222 ? 2.652 5.628 -11.408 1.00 40.12 222 GLY A CA 1
ATOM 1679 C C . GLY A 1 222 ? 1.432 6.560 -11.440 1.00 40.12 222 GLY A C 1
ATOM 1680 O O . GLY A 1 222 ? 1.473 7.608 -10.791 1.00 40.12 222 GLY A O 1
ATOM 1681 N N . PRO A 1 223 ? 0.318 6.211 -12.118 1.00 38.66 223 PRO A N 1
ATOM 1682 C CA . PRO A 1 223 ? -0.935 6.957 -12.013 1.00 38.66 223 PRO A CA 1
ATOM 1683 C C . PRO A 1 223 ? -1.637 6.688 -10.670 1.00 38.66 223 PRO A C 1
ATOM 1685 O O . PRO A 1 223 ? -1.735 5.552 -10.201 1.00 38.66 223 PRO A O 1
ATOM 1688 N N . LEU A 1 224 ? -2.185 7.743 -10.061 1.00 40.84 224 LEU A N 1
ATOM 1689 C CA . LEU A 1 224 ? -2.818 7.699 -8.739 1.00 40.84 224 LEU A CA 1
ATOM 1690 C C . LEU A 1 224 ? -4.352 7.761 -8.832 1.00 40.84 224 LEU A C 1
ATOM 1692 O O . LEU A 1 224 ? -4.902 8.544 -9.604 1.00 40.84 224 LEU A O 1
ATOM 1696 N N . THR A 1 225 ? -5.076 7.007 -7.999 1.00 40.25 225 THR A N 1
ATOM 1697 C CA . THR A 1 225 ? -6.521 7.211 -7.760 1.00 40.25 225 THR A CA 1
ATOM 1698 C C . THR A 1 225 ? -6.938 6.646 -6.396 1.00 40.25 225 THR A C 1
ATOM 1700 O O . THR A 1 225 ? -6.580 5.516 -6.062 1.00 40.25 225 THR A O 1
ATOM 1703 N N . LEU A 1 226 ? -7.732 7.426 -5.650 1.00 33.47 226 LEU A N 1
ATOM 1704 C CA . LEU A 1 226 ? -8.398 7.074 -4.384 1.00 33.47 226 LEU A CA 1
ATOM 1705 C C . LEU A 1 226 ? -9.912 6.888 -4.593 1.00 33.47 226 LEU A C 1
ATOM 1707 O O . LEU A 1 226 ? -10.521 7.789 -5.216 1.00 33.47 226 LEU A O 1
#

Organism: NCBI:txid252184

Sequence (226 aa):
MATSHSNTTTSDNANNHNRTTNPPSPSPSPSPSGPASHNQFIKDPVAHFRSIPWCAALLNDPAAQDLVVPDRRPLSTGEGNFSRRIISSAMTIRASIRFSRRLKPIVESSANKGKMHRNDKPPLTASKPLLSGGGPANGEHPEKPFYLFNALLDLGENLSSYAGTLHGGVCALLLDEVMGTAANAQTEGYGAYTVQFNVDYKKPVKVFVRGAVEDRDGEFFGPLTL

Nearest PDB structures (foldseek):
  4ae7-assembly1_A-2  TM=5.685E-01  e=9.359E-02  Homo sapiens
  4ae8-assembly2_D  TM=5.634E-01  e=8.799E-02  Homo sapiens
  4gah-assembly1_A  TM=5.689E-01  e=1.631E-01  Homo sapiens
  4gah-assembly1_B  TM=5.086E-01  e=3.215E-01  Homo sapiens
  4ae8-assembly1_A  TM=5.625E-01  e=6.338E-01  Homo sapiens

pLDDT: mean 71.5, std 21.09, range [29.52, 96.19]